Protein AF-A0AA97ENA3-F1 (afdb_monomer_lite)

Radius of gyration: 27.81 Å; chains: 1; bounding box: 65×68×89 Å

Organism: NCBI:txid3075823

Secondary structure (DSSP, 8-state):
------------------------------------------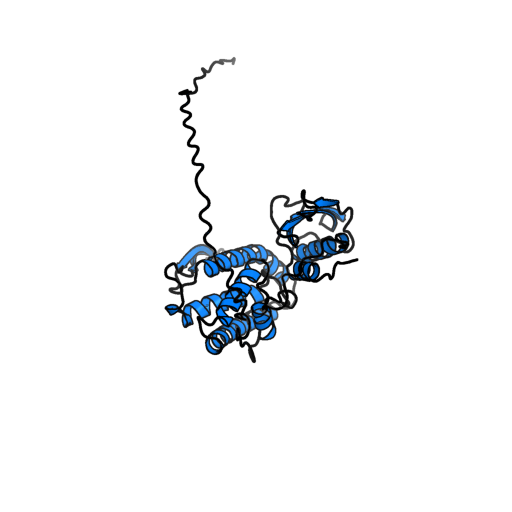---TTS------TT-TTHHHHHHHHHT-GGG-SS-TTSHHHHHHHHHHHHHHHHH-GGGS-TT-EEEEEEEEEEEEEEE-TTS-EEEEEEEEEEEEEEEEEE-HHHHHHHHHHHHHHHHHHHHHHHHHHT-S-HHHHHHHHHHHHHHHHHHHHHHHHHH-TT-HHHHHHHHHHHHHHHTPPP---TTS-------TTB-HHHHHHHHHHHHHTT-SS-EE-TT--EEEEEEE-TTS-EEEEEEEEEEEETTEEEEEEEEEEEETTEEEEEEETTEEEEEEEPPHHHHHHHHTTTTB-

Foldseek 3Di:
DDDDDDDDDDDDDDDDDDDDDDDDDDDDDDDDDPPCPPPPPPPDDPLPDLDFDLPPAPCRVQLVCLLQLVPLPNPDALLDLLLLLLLVLLQQLCQVPVVVVEDPPWDFDWDKDQPDWDFDADPVRHTPDIDRPDIDTDGPNTTGHPLSRVLNVVNVVSNVLCVVVVVVVCVVDPDNPVVVVVSVVSSVSSNVSSNVRCVVQPSPRPSVVLSVQSSSCSSVLHRHDHRPPPDQLLLPPPQFQVQVLVQVQCQVVLVRDDFKAWDHPFWDDWDFDADPVRATFKIKTKGWIQGPVGIDIKIWIWGDDSNFTAFIAIPVRNPDGDGGGNSSRVCSSVCVRHD

Sequence (339 aa):
MTMKTNPHPSKVPFIFKLTLLFIVSFLLTSASSKSDYQSDSSSKNDSENITFNAKGLHFETVLTNIFKGNFIDIPFDRDETTFVLLFNAYVTTYAKHCTSSLPVDKIELTRPECVKERVTTDGYGWEISRVCVEWIDVGIGLYAAPEMFNTKVILDNLQAGDAFRNMYKMMKQDNPIGIASSVLNNSQAADADMKALLKMNGCKSAGLMRFQDNLRLFALGKQPIPISGKAKAVVSYKNQNLTKLAEDLVFEHSKTWAMNRYQRGSITSVAEIKDSQGKLIEIRSKYVYQGFSGRSNGSVRITFTDGLPECLYFFDFPNACRTANRKIVAQYAGGNYQK

pLDDT: mean 78.33, std 21.72, range [26.5, 97.81]

Structure (mmCIF, N/CA/C/O backbone):
data_AF-A0AA97ENA3-F1
#
_entry.id   AF-A0AA97ENA3-F1
#
loop_
_atom_site.group_PDB
_atom_site.id
_atom_site.type_symbol
_atom_site.label_atom_id
_atom_site.label_alt_id
_atom_site.label_comp_id
_atom_site.label_asym_id
_atom_site.label_entity_id
_atom_site.label_seq_id
_atom_site.pdbx_PDB_ins_code
_atom_site.Cartn_x
_atom_site.Cartn_y
_atom_site.Cartn_z
_atom_site.occupancy
_atom_site.B_iso_or_equiv
_atom_site.auth_seq_id
_atom_site.auth_comp_id
_atom_site.auth_asym_id
_atom_site.auth_atom_id
_atom_site.pdbx_PDB_model_num
ATOM 1 N N . MET A 1 1 ? -29.680 12.038 -63.705 1.00 40.94 1 MET A N 1
ATOM 2 C CA . MET A 1 1 ? -29.428 10.589 -63.553 1.00 40.94 1 MET A CA 1
ATOM 3 C C . MET A 1 1 ? -29.842 10.185 -62.139 1.00 40.94 1 MET A C 1
ATOM 5 O O . MET A 1 1 ? -29.045 10.312 -61.228 1.00 40.94 1 MET A O 1
ATOM 9 N N . THR A 1 2 ? -31.135 10.115 -61.811 1.00 30.25 2 THR A N 1
ATOM 10 C CA . THR A 1 2 ? -32.046 8.948 -61.921 1.00 30.25 2 THR A CA 1
ATOM 11 C C . THR A 1 2 ? -31.513 7.633 -61.339 1.00 30.25 2 THR A C 1
ATOM 13 O O . THR A 1 2 ? -30.756 6.916 -61.979 1.00 30.25 2 THR A O 1
ATOM 16 N N . MET A 1 3 ? -31.989 7.377 -60.112 1.00 28.88 3 MET A N 1
ATOM 17 C CA . MET A 1 3 ? -32.330 6.118 -59.434 1.00 28.88 3 MET A CA 1
ATOM 18 C C . MET A 1 3 ? -32.046 4.779 -60.136 1.00 28.88 3 MET A C 1
ATOM 20 O O . MET A 1 3 ? -32.532 4.533 -61.238 1.00 28.88 3 MET A O 1
ATOM 24 N N . LYS A 1 4 ? -31.541 3.822 -59.344 1.00 31.03 4 LYS A N 1
ATOM 25 C CA . LYS A 1 4 ? -32.281 2.572 -59.093 1.00 31.03 4 LYS A CA 1
ATOM 26 C C . LYS A 1 4 ? -31.958 1.984 -57.716 1.00 31.03 4 LYS A C 1
ATOM 28 O O . LYS A 1 4 ? -30.807 1.765 -57.358 1.00 31.03 4 LYS A O 1
ATOM 33 N N . THR A 1 5 ? -33.028 1.793 -56.960 1.00 37.03 5 THR A N 1
ATOM 34 C CA . THR A 1 5 ? -33.158 1.145 -55.658 1.00 37.03 5 THR A CA 1
ATOM 35 C C . THR A 1 5 ? -33.449 -0.354 -55.809 1.00 37.03 5 THR A C 1
ATOM 37 O O . THR A 1 5 ? -33.846 -0.799 -56.887 1.00 37.03 5 THR A O 1
ATOM 40 N N . ASN A 1 6 ? -33.377 -1.049 -54.661 1.00 33.16 6 ASN A N 1
ATOM 41 C CA . ASN A 1 6 ? -34.034 -2.316 -54.274 1.00 33.16 6 ASN A CA 1
ATOM 42 C C . ASN A 1 6 ? -33.176 -3.601 -54.338 1.00 33.16 6 ASN A C 1
ATOM 44 O O . ASN A 1 6 ? -32.277 -3.699 -55.165 1.00 33.16 6 ASN A O 1
ATOM 48 N N . PRO A 1 7 ? -33.546 -4.660 -53.586 1.00 41.38 7 PRO A N 1
ATOM 49 C CA . PRO A 1 7 ? -33.823 -4.686 -52.143 1.00 41.38 7 PRO A CA 1
ATOM 50 C C . PRO A 1 7 ? -33.264 -5.961 -51.450 1.00 41.38 7 PRO A C 1
ATOM 52 O O . PRO A 1 7 ? -32.812 -6.910 -52.083 1.00 41.38 7 PRO A O 1
ATOM 55 N N . HIS A 1 8 ? -33.370 -5.989 -50.119 1.00 34.16 8 HIS A N 1
ATOM 56 C CA . HIS A 1 8 ? -33.250 -7.172 -49.251 1.00 34.16 8 HIS A CA 1
ATOM 57 C C . HIS A 1 8 ? -34.199 -8.332 -49.636 1.00 34.16 8 HIS A C 1
ATOM 59 O O . HIS A 1 8 ? -35.279 -8.090 -50.174 1.00 34.16 8 HIS A O 1
ATOM 65 N N . PRO A 1 9 ? -33.860 -9.575 -49.237 1.00 33.81 9 PRO A N 1
ATOM 66 C CA . PRO A 1 9 ? -34.594 -10.246 -48.142 1.00 33.81 9 PRO A CA 1
ATOM 67 C C . PRO A 1 9 ? -33.599 -10.895 -47.148 1.00 33.81 9 PRO A C 1
ATOM 69 O O . PRO A 1 9 ? -32.543 -11.362 -47.548 1.00 33.81 9 PRO A O 1
ATOM 72 N N . SER A 1 10 ? -33.690 -10.792 -45.820 1.00 31.39 10 SER A N 1
ATOM 73 C CA . SER A 1 10 ? -34.728 -11.092 -44.819 1.00 31.39 10 SER A CA 1
ATOM 74 C C . SER A 1 10 ? -34.850 -12.576 -44.414 1.00 31.39 10 SER A C 1
ATOM 76 O O . SER A 1 10 ? -35.434 -13.362 -45.149 1.00 31.39 10 SER A O 1
ATOM 78 N N . LYS A 1 11 ? -34.450 -12.830 -43.151 1.00 30.34 11 LYS A N 1
ATOM 79 C CA . LYS A 1 11 ? -35.003 -13.776 -42.149 1.00 30.34 11 LYS A CA 1
ATOM 80 C C . LYS A 1 11 ? -34.757 -15.280 -42.359 1.00 30.34 11 LYS A C 1
ATOM 82 O O . LYS A 1 11 ? -35.184 -15.823 -43.358 1.00 30.34 11 LYS A O 1
ATOM 87 N N . VAL A 1 12 ? -34.195 -15.958 -41.346 1.00 36.31 12 VAL A N 1
ATOM 88 C CA . VAL A 1 12 ? -34.918 -16.779 -40.336 1.00 36.31 12 VAL A CA 1
ATOM 89 C C . VAL A 1 12 ? -33.957 -17.117 -39.168 1.00 36.31 12 VAL A C 1
ATOM 91 O O . VAL A 1 12 ? -32.806 -17.466 -39.421 1.00 36.31 12 VAL A O 1
ATOM 94 N N . PRO A 1 13 ? -34.397 -17.024 -37.895 1.00 35.72 13 PRO A N 1
ATOM 95 C CA . PRO A 1 13 ? -33.657 -17.498 -36.725 1.00 35.72 13 PRO A CA 1
ATOM 96 C C . PRO A 1 13 ? -33.915 -18.993 -36.472 1.00 35.72 13 PRO A C 1
ATOM 98 O O . PRO A 1 13 ? -35.059 -19.447 -36.509 1.00 35.72 13 PRO A O 1
ATOM 101 N N . PHE A 1 14 ? -32.867 -19.763 -36.176 1.00 31.92 14 PHE A N 1
ATOM 102 C CA . PHE A 1 14 ? -33.002 -21.180 -35.835 1.00 31.92 14 PHE A CA 1
ATOM 103 C C . PHE A 1 14 ? -33.388 -21.324 -34.355 1.00 31.92 14 PHE A C 1
ATOM 105 O O . PHE A 1 14 ? -32.554 -21.283 -33.454 1.00 31.92 14 PHE A O 1
ATOM 112 N N . ILE A 1 15 ? -34.693 -21.437 -34.120 1.00 33.50 15 ILE A N 1
ATOM 113 C CA . ILE A 1 15 ? -35.297 -21.885 -32.866 1.00 33.50 15 ILE A CA 1
ATOM 114 C C . ILE A 1 15 ? -35.363 -23.413 -32.928 1.00 33.50 15 ILE A C 1
ATOM 116 O O . ILE A 1 15 ? -36.088 -23.950 -33.760 1.00 33.50 15 ILE A O 1
ATOM 120 N N . PHE A 1 16 ? -34.690 -24.109 -32.011 1.00 35.84 16 PHE A N 1
ATOM 121 C CA . PHE A 1 16 ? -35.106 -25.454 -31.614 1.00 35.84 16 PHE A CA 1
ATOM 122 C C . PHE A 1 16 ? -35.703 -25.387 -30.211 1.00 35.84 16 PHE A C 1
ATOM 124 O O . PHE A 1 16 ? -35.014 -25.187 -29.214 1.00 35.84 16 PHE A O 1
ATOM 131 N N . LYS A 1 17 ? -37.029 -25.527 -30.167 1.00 29.48 17 LYS A N 1
ATOM 132 C CA . LYS A 1 17 ? -37.774 -25.946 -28.984 1.00 29.48 17 LYS A CA 1
ATOM 133 C C . LYS A 1 17 ? -37.573 -27.453 -28.818 1.00 29.48 17 LYS A C 1
ATOM 135 O O . LYS A 1 17 ? -37.864 -28.197 -29.749 1.00 29.48 17 LYS A O 1
ATOM 140 N N . LEU A 1 18 ? -37.206 -27.893 -27.619 1.00 31.75 18 LEU A N 1
ATOM 141 C CA . LEU A 1 18 ? -37.664 -29.176 -27.091 1.00 31.75 18 LEU A CA 1
ATOM 142 C C . LEU A 1 18 ? -38.056 -28.992 -25.613 1.00 31.75 18 LEU A C 1
ATOM 144 O O . LEU A 1 18 ? -37.231 -28.899 -24.713 1.00 31.75 18 LEU A O 1
ATOM 148 N N . THR A 1 19 ? -39.363 -28.837 -25.429 1.00 33.66 19 THR A N 1
ATOM 149 C CA . THR A 1 19 ? -40.218 -29.313 -24.324 1.00 33.66 19 THR A CA 1
ATOM 150 C C . THR A 1 19 ? -39.809 -30.717 -23.833 1.00 33.66 19 THR A C 1
ATOM 152 O O . THR A 1 19 ? -39.329 -31.492 -24.641 1.00 33.66 19 THR A O 1
ATOM 155 N N . LEU A 1 20 ? -40.011 -31.222 -22.614 1.00 29.98 20 LEU A N 1
ATOM 156 C CA . LEU A 1 20 ? -40.749 -30.864 -21.403 1.00 29.98 20 LEU A CA 1
ATOM 157 C C . LEU A 1 20 ? -40.325 -31.901 -20.323 1.00 29.98 20 LEU A C 1
ATOM 159 O O . LEU A 1 20 ? -40.041 -33.041 -20.673 1.00 29.98 20 LEU A O 1
ATOM 163 N N . LEU A 1 21 ? -40.359 -31.502 -19.046 1.00 30.20 21 LEU A N 1
ATOM 164 C CA . LEU A 1 21 ? -40.679 -32.280 -17.831 1.00 30.20 21 LEU A CA 1
ATOM 165 C C . LEU A 1 21 ? -40.203 -33.749 -17.679 1.00 30.20 21 LEU A C 1
ATOM 167 O O . LEU A 1 21 ? -40.762 -34.657 -18.281 1.00 30.20 21 LEU A O 1
ATOM 171 N N . PHE A 1 22 ? -39.392 -33.997 -16.641 1.00 30.77 22 PHE A N 1
ATOM 172 C CA . PHE A 1 22 ? -39.705 -35.048 -15.663 1.00 30.77 22 PHE A CA 1
ATOM 173 C C . PHE A 1 22 ? -39.431 -34.553 -14.238 1.00 30.77 22 PHE A C 1
ATOM 175 O O . PHE A 1 22 ? -38.308 -34.231 -13.858 1.00 30.77 22 PHE A O 1
ATOM 182 N N . ILE A 1 23 ? -40.518 -34.476 -13.473 1.00 36.66 23 ILE A N 1
ATOM 183 C CA . ILE A 1 23 ? -40.552 -34.367 -12.020 1.00 36.66 23 ILE A CA 1
ATOM 184 C C . ILE A 1 23 ? -40.198 -35.750 -11.474 1.00 36.66 23 ILE A C 1
ATOM 186 O O . ILE A 1 23 ? -40.910 -36.709 -11.764 1.00 36.66 23 ILE A O 1
ATOM 190 N N . VAL A 1 24 ? -39.159 -35.846 -10.647 1.00 34.00 24 VAL A N 1
ATOM 191 C CA . VAL A 1 24 ? -39.087 -36.871 -9.601 1.00 34.00 24 VAL A CA 1
ATOM 192 C C . VAL A 1 24 ? -38.630 -36.187 -8.325 1.00 34.00 24 VAL A C 1
ATOM 194 O O . VAL A 1 24 ? -37.466 -35.845 -8.135 1.00 34.00 24 VAL A O 1
ATOM 197 N N . SER A 1 25 ? -39.612 -35.966 -7.463 1.00 35.62 25 SER A N 1
ATOM 198 C CA . SER A 1 25 ? -39.452 -35.668 -6.053 1.00 35.62 25 SER A CA 1
ATOM 199 C C . SER A 1 25 ? -38.696 -36.817 -5.388 1.00 35.62 25 SER A C 1
ATOM 201 O O . SER A 1 25 ? -39.202 -37.936 -5.348 1.00 35.62 25 SER A O 1
ATOM 203 N N . PHE A 1 26 ? -37.518 -36.545 -4.829 1.00 36.47 26 PHE A N 1
ATOM 204 C CA . PHE A 1 26 ? -36.925 -37.414 -3.817 1.00 36.47 26 PHE A CA 1
ATOM 205 C C . PHE A 1 26 ? -36.998 -36.692 -2.472 1.00 36.47 26 PHE A C 1
ATOM 207 O O . PHE A 1 26 ? -36.138 -35.900 -2.095 1.00 36.47 26 PHE A O 1
ATOM 214 N N . LEU A 1 27 ? -38.108 -36.947 -1.780 1.00 30.22 27 LEU A N 1
ATOM 215 C CA . LEU A 1 27 ? -38.206 -36.821 -0.336 1.00 30.22 27 LEU A CA 1
ATOM 216 C C . LEU A 1 27 ? -37.269 -37.871 0.269 1.00 30.22 27 LEU A C 1
ATOM 218 O O . LEU A 1 27 ? -37.552 -39.063 0.202 1.00 30.22 27 LEU A O 1
ATOM 222 N N . LEU A 1 28 ? -36.172 -37.424 0.873 1.00 33.97 28 LEU A N 1
ATOM 223 C CA . LEU A 1 28 ? -35.466 -38.186 1.899 1.00 33.97 28 LEU A CA 1
ATOM 224 C C . LEU A 1 28 ? -35.619 -37.441 3.222 1.00 33.97 28 LEU A C 1
ATOM 226 O O . LEU A 1 28 ? -34.802 -36.612 3.611 1.00 33.97 28 LEU A O 1
ATOM 230 N N . THR A 1 29 ? -36.721 -37.740 3.900 1.00 34.66 29 THR A N 1
ATOM 231 C CA . THR A 1 29 ? -36.849 -37.626 5.350 1.00 34.66 29 THR A CA 1
ATOM 232 C C . THR A 1 29 ? -36.355 -38.922 5.980 1.00 34.66 29 THR A C 1
ATOM 234 O O . THR A 1 29 ? -37.031 -39.936 5.846 1.00 34.66 29 THR A O 1
ATOM 237 N N . SER A 1 30 ? -35.210 -38.866 6.662 1.00 31.56 30 SER A N 1
ATOM 238 C CA . SER A 1 30 ? -34.754 -39.758 7.750 1.00 31.56 30 SER A CA 1
ATOM 239 C C . SER A 1 30 ? -33.233 -39.594 7.861 1.00 31.56 30 SER A C 1
ATOM 241 O O . SER A 1 30 ? -32.555 -39.665 6.848 1.00 31.56 30 SER A O 1
ATOM 243 N N . ALA A 1 31 ? -32.589 -39.390 8.999 1.00 31.11 31 ALA A N 1
ATOM 244 C CA . ALA A 1 31 ? -33.013 -39.371 10.382 1.00 31.11 31 ALA A CA 1
ATOM 245 C C . ALA A 1 31 ? -31.987 -38.529 11.158 1.00 31.11 31 ALA A C 1
ATOM 247 O O . ALA A 1 31 ? -30.810 -38.487 10.799 1.00 31.11 31 ALA A O 1
ATOM 248 N N . SER A 1 32 ? -32.430 -37.883 12.236 1.00 34.22 32 SER A N 1
ATOM 249 C CA . SER A 1 32 ? -31.544 -37.346 13.265 1.00 34.22 32 SER A CA 1
ATOM 250 C C . SER A 1 32 ? -30.638 -38.450 13.809 1.00 34.22 32 SER A C 1
ATOM 252 O O . SER A 1 32 ? -31.064 -39.251 14.637 1.00 34.22 32 SER A O 1
ATOM 254 N N . SER A 1 33 ? -29.369 -38.448 13.420 1.00 27.64 33 SER A N 1
ATOM 255 C CA . SER A 1 33 ? -28.309 -38.968 14.271 1.00 27.64 33 SER A CA 1
ATOM 256 C C . SER A 1 33 ? -27.870 -37.828 15.186 1.00 27.64 33 SER A C 1
ATOM 258 O O . SER A 1 33 ? -27.157 -36.919 14.762 1.00 27.64 33 SER A O 1
ATOM 260 N N . LYS A 1 34 ? -28.321 -37.862 16.446 1.00 31.97 34 LYS A N 1
ATOM 261 C CA . LYS A 1 34 ? -27.608 -37.203 17.543 1.00 31.97 34 LYS A CA 1
ATOM 262 C C . LYS A 1 34 ? -26.203 -37.806 17.579 1.00 31.97 34 LYS A C 1
ATOM 264 O O . LYS A 1 34 ? -26.010 -38.867 18.161 1.00 31.97 34 LYS A O 1
ATOM 269 N N . SER A 1 35 ? -25.236 -37.170 16.928 1.00 30.27 35 SER A N 1
ATOM 270 C CA . SER A 1 35 ? -23.871 -37.243 17.425 1.00 30.27 35 SER A CA 1
ATOM 271 C C . SER A 1 35 ? -23.779 -36.155 18.480 1.00 30.27 35 SER A C 1
ATOM 273 O O . SER A 1 35 ? -23.808 -34.970 18.140 1.00 30.27 35 SER A O 1
ATOM 275 N N . ASP A 1 36 ? -23.719 -36.558 19.746 1.00 27.28 36 ASP A N 1
ATOM 276 C CA . ASP A 1 36 ? -23.170 -35.723 20.805 1.00 27.28 36 ASP A CA 1
ATOM 277 C C . ASP A 1 36 ? -21.720 -35.407 20.416 1.00 27.28 36 ASP A C 1
ATOM 279 O O . ASP A 1 36 ? -20.775 -36.088 20.805 1.00 27.28 36 ASP A O 1
ATOM 283 N N . TYR A 1 37 ? -21.544 -34.389 19.573 1.00 27.17 37 TYR A N 1
ATOM 284 C CA . TYR A 1 37 ? -20.271 -33.709 19.443 1.00 27.17 37 TYR A CA 1
ATOM 285 C C . TYR A 1 37 ? -20.200 -32.800 20.654 1.00 27.17 37 TYR A C 1
ATOM 287 O O . TYR A 1 37 ? -20.667 -31.660 20.662 1.00 27.17 37 TYR A O 1
ATOM 295 N N . GLN A 1 38 ? -19.704 -33.407 21.725 1.00 27.17 38 GLN A N 1
ATOM 296 C CA . GLN A 1 38 ? -19.295 -32.743 22.935 1.00 27.17 38 GLN A CA 1
ATOM 297 C C . GLN A 1 38 ? -18.426 -31.561 22.510 1.00 27.17 38 GLN A C 1
ATOM 299 O O . GLN A 1 38 ? -17.352 -31.722 21.932 1.00 27.17 38 GLN A O 1
ATOM 304 N N . SER A 1 39 ? -18.987 -30.369 22.712 1.00 29.69 39 SER A N 1
ATOM 305 C CA . SER A 1 39 ? -18.298 -29.093 22.657 1.00 29.69 39 SER A CA 1
ATOM 306 C C . SER A 1 39 ? -17.138 -29.176 23.638 1.00 29.69 39 SER A C 1
ATOM 308 O O . SER A 1 39 ? -17.285 -28.826 24.811 1.00 29.69 39 SER A O 1
ATOM 310 N N . ASP A 1 40 ? -15.992 -29.653 23.163 1.00 26.50 40 ASP A N 1
ATOM 311 C CA . ASP A 1 40 ? -14.753 -29.498 23.890 1.00 26.50 40 ASP A CA 1
ATOM 312 C C . ASP A 1 40 ? -14.331 -28.042 23.715 1.00 26.50 40 ASP A C 1
ATOM 314 O O . ASP A 1 40 ? -13.676 -27.620 22.759 1.00 26.50 40 ASP A O 1
ATOM 318 N N . SER A 1 41 ? -14.849 -27.249 24.645 1.00 35.31 41 SER A N 1
ATOM 319 C CA . SER A 1 41 ? -14.374 -25.933 25.014 1.00 35.31 41 SER A CA 1
ATOM 320 C C . SER A 1 41 ? -12.912 -26.058 25.452 1.00 35.31 41 SER A C 1
ATOM 322 O O . SER A 1 41 ? -12.587 -26.008 26.636 1.00 35.31 41 SER A O 1
ATOM 324 N N . SER A 1 42 ? -12.014 -26.173 24.479 1.00 29.91 42 SER A N 1
ATOM 325 C CA . SER A 1 42 ? -10.606 -25.826 24.627 1.00 29.91 42 SER A CA 1
ATOM 326 C C . SER A 1 42 ? -10.341 -24.541 23.850 1.00 29.91 42 SER A C 1
ATOM 328 O O . SER A 1 42 ? -9.545 -24.481 22.916 1.00 29.91 42 SER A O 1
ATOM 330 N N . SER A 1 43 ? -11.014 -23.468 24.268 1.00 39.75 43 SER A N 1
ATOM 331 C CA . SER A 1 43 ? -10.448 -22.129 24.171 1.00 39.75 43 SER A CA 1
ATOM 332 C C . SER A 1 43 ? -9.246 -22.067 25.120 1.00 39.75 43 SER A C 1
ATOM 334 O O . SER A 1 43 ? -9.366 -21.658 26.276 1.00 39.75 43 SER A O 1
ATOM 336 N N . LYS A 1 44 ? -8.089 -22.535 24.654 1.00 30.52 44 LYS A N 1
ATOM 337 C CA . LYS A 1 44 ? -6.799 -22.344 25.320 1.00 30.52 44 LYS A CA 1
ATOM 338 C C . LYS A 1 44 ? -5.843 -21.657 24.348 1.00 30.52 44 LYS A C 1
ATOM 340 O O . LYS A 1 44 ? -5.269 -22.295 23.484 1.00 30.52 44 LYS A O 1
ATOM 345 N N . ASN A 1 45 ? -5.746 -20.336 24.494 1.00 38.47 45 ASN A N 1
ATOM 346 C CA . ASN A 1 45 ? -4.548 -19.505 24.323 1.00 38.47 45 ASN A CA 1
ATOM 347 C C . ASN A 1 45 ? -3.519 -19.860 23.223 1.00 38.47 45 ASN A C 1
ATOM 349 O O . ASN A 1 45 ? -2.327 -19.852 23.496 1.00 38.47 45 ASN A O 1
ATOM 353 N N . ASP A 1 46 ? -3.919 -20.011 21.959 1.00 40.81 46 ASP A N 1
ATOM 354 C CA . ASP A 1 46 ? -2.953 -20.004 20.833 1.00 40.81 46 ASP A CA 1
ATOM 355 C C . ASP A 1 46 ? -2.542 -18.585 20.386 1.00 40.81 46 ASP A C 1
ATOM 357 O O . ASP A 1 46 ? -1.820 -18.392 19.407 1.00 40.81 46 ASP A O 1
ATOM 361 N N . SER A 1 47 ? -3.000 -17.551 21.099 1.00 48.66 47 SER A N 1
ATOM 362 C CA . SER A 1 47 ? -2.635 -16.162 20.815 1.00 48.66 47 SER A CA 1
ATOM 363 C C . SER A 1 47 ? -1.578 -15.567 21.740 1.00 48.66 47 SER A C 1
ATOM 365 O O . SER A 1 47 ? -1.256 -14.385 21.607 1.00 48.66 47 SER A O 1
ATOM 367 N N . GLU A 1 48 ? -1.052 -16.347 22.678 1.00 49.75 48 GLU A N 1
ATOM 368 C CA . GLU A 1 48 ? 0.060 -15.943 23.532 1.00 49.75 48 GLU A CA 1
ATOM 369 C C . GLU A 1 48 ? 1.369 -16.461 22.914 1.00 49.75 48 GLU A C 1
ATOM 371 O O . GLU A 1 48 ? 1.571 -17.661 22.779 1.00 49.75 48 GLU A O 1
ATOM 376 N N . ASN A 1 49 ? 2.253 -15.526 22.537 1.00 63.19 49 ASN A N 1
ATOM 377 C CA . ASN A 1 49 ? 3.611 -15.710 21.989 1.00 63.19 49 ASN A CA 1
ATOM 378 C C . ASN A 1 49 ? 3.799 -15.886 20.468 1.00 63.19 49 ASN A C 1
ATOM 380 O O . ASN A 1 49 ? 4.725 -16.571 20.034 1.00 63.19 49 ASN A O 1
ATOM 384 N N . ILE A 1 50 ? 3.056 -15.153 19.629 1.00 84.62 50 ILE A N 1
ATOM 385 C CA . ILE A 1 50 ? 3.583 -14.843 18.285 1.00 84.62 50 ILE A CA 1
ATOM 386 C C . ILE A 1 50 ? 4.709 -13.808 18.442 1.00 84.62 50 ILE A C 1
ATOM 388 O O . ILE A 1 50 ? 4.449 -12.629 18.684 1.00 84.62 50 ILE A O 1
ATOM 392 N N . THR A 1 51 ? 5.963 -14.248 18.323 1.00 89.25 51 THR A N 1
ATOM 393 C CA . THR A 1 51 ? 7.149 -13.389 18.436 1.00 89.25 51 THR A CA 1
ATOM 394 C C . THR A 1 51 ? 7.513 -12.763 17.093 1.00 89.25 51 THR A C 1
ATOM 396 O O . THR A 1 51 ? 7.537 -13.431 16.063 1.00 89.25 51 THR A O 1
ATOM 399 N N . PHE A 1 52 ? 7.805 -11.463 17.104 1.00 94.69 52 PHE A N 1
ATOM 400 C CA . PHE A 1 52 ? 8.317 -10.725 15.953 1.00 94.69 52 PHE A CA 1
ATOM 401 C C . PHE A 1 52 ? 9.301 -9.665 16.435 1.00 94.69 52 PHE A C 1
ATOM 403 O O . PHE A 1 52 ? 9.036 -8.973 17.420 1.00 94.69 52 PHE A O 1
ATOM 410 N N . ASN A 1 53 ? 10.427 -9.534 15.744 1.00 95.94 53 ASN A N 1
ATOM 411 C CA . ASN A 1 53 ? 11.474 -8.585 16.078 1.00 95.94 53 ASN A CA 1
ATOM 412 C C . ASN A 1 53 ? 11.863 -7.754 14.853 1.00 95.94 53 ASN A C 1
ATOM 414 O O . ASN A 1 53 ? 12.271 -8.302 13.831 1.00 95.94 53 ASN A O 1
ATOM 418 N N . ALA A 1 54 ? 11.761 -6.436 14.991 1.00 96.62 54 ALA A N 1
ATOM 419 C CA . ALA A 1 54 ? 12.257 -5.447 14.036 1.00 96.62 54 ALA A CA 1
ATOM 420 C C . ALA A 1 54 ? 13.181 -4.418 14.715 1.00 96.62 54 ALA A C 1
ATOM 422 O O . ALA A 1 54 ? 13.426 -3.349 14.164 1.00 96.62 54 ALA A O 1
ATOM 423 N N . LYS A 1 55 ? 13.661 -4.715 15.930 1.00 97.00 55 LYS A N 1
ATOM 424 C CA . LYS A 1 55 ? 14.442 -3.786 16.744 1.00 97.00 55 LYS A CA 1
ATOM 425 C C . LYS A 1 55 ? 15.782 -3.464 16.086 1.00 97.00 55 LYS A C 1
ATOM 427 O O . LYS A 1 55 ? 16.523 -4.373 15.713 1.00 97.00 55 LYS A O 1
ATOM 432 N N . GLY A 1 56 ? 16.115 -2.178 16.021 1.00 93.88 56 GLY A N 1
ATOM 433 C CA . GLY A 1 56 ? 17.354 -1.672 15.431 1.00 93.88 56 GLY A CA 1
ATOM 434 C C . GLY A 1 56 ? 17.335 -1.583 13.904 1.00 93.88 56 GLY A C 1
ATOM 435 O O . GLY A 1 56 ? 18.379 -1.315 13.314 1.00 93.88 56 GLY A O 1
ATOM 436 N N . LEU A 1 57 ? 16.181 -1.813 13.271 1.00 96.62 57 LEU A N 1
ATOM 437 C CA . LEU A 1 57 ? 15.987 -1.618 11.835 1.00 96.62 57 LEU A CA 1
ATOM 438 C C . LEU A 1 57 ? 15.643 -0.155 11.532 1.00 96.62 57 LEU A C 1
ATOM 440 O O . LEU A 1 57 ? 15.008 0.520 12.345 1.00 96.62 57 LEU A O 1
ATOM 444 N N . HIS A 1 58 ? 16.012 0.334 10.350 1.00 95.31 58 HIS A N 1
ATOM 445 C CA . HIS A 1 58 ? 15.698 1.701 9.923 1.00 95.31 58 HIS A CA 1
ATOM 446 C C . HIS A 1 58 ? 14.183 1.971 9.935 1.00 95.31 58 HIS A C 1
ATOM 448 O O . HIS A 1 58 ? 13.723 3.012 10.405 1.00 95.31 58 HIS A O 1
ATOM 454 N N . PHE A 1 59 ? 13.394 1.001 9.480 1.00 94.94 59 PHE A N 1
ATOM 455 C CA . PHE A 1 59 ? 11.937 1.045 9.432 1.00 94.94 59 PHE A CA 1
ATOM 456 C C . PHE A 1 59 ? 11.272 0.341 10.626 1.00 94.94 59 PHE A C 1
ATOM 458 O O . PHE A 1 59 ? 10.107 -0.046 10.523 1.00 94.94 59 PHE A O 1
ATOM 465 N N . GLU A 1 60 ? 11.963 0.184 11.764 1.00 95.75 60 GLU A N 1
ATOM 466 C CA . GLU A 1 60 ? 11.487 -0.552 12.953 1.00 95.75 60 GLU A CA 1
ATOM 467 C C . GLU A 1 60 ? 10.015 -0.268 13.292 1.00 95.75 60 GLU A C 1
ATOM 469 O O . GLU A 1 60 ? 9.205 -1.196 13.393 1.00 95.75 60 GLU A O 1
ATOM 474 N N . THR A 1 61 ? 9.649 1.011 13.429 1.00 93.06 61 THR A N 1
ATOM 475 C CA . THR A 1 61 ? 8.285 1.428 13.789 1.00 93.06 61 THR A CA 1
ATOM 476 C C . THR A 1 61 ? 7.264 0.988 12.744 1.00 93.06 61 THR A C 1
ATOM 478 O O . THR A 1 61 ? 6.222 0.433 13.092 1.00 93.06 61 THR A O 1
ATOM 481 N N . VAL A 1 62 ? 7.571 1.186 11.459 1.00 93.81 62 VAL A N 1
ATOM 482 C CA . VAL A 1 62 ? 6.690 0.804 10.347 1.00 93.81 62 VAL A CA 1
ATOM 483 C C . VAL A 1 62 ? 6.512 -0.711 10.313 1.00 93.81 62 VAL A C 1
ATOM 485 O O . VAL A 1 62 ? 5.382 -1.194 10.293 1.00 93.81 62 VAL A O 1
ATOM 488 N N . LEU A 1 63 ? 7.608 -1.468 10.361 1.00 96.81 63 LEU A N 1
ATOM 489 C CA . LEU A 1 63 ? 7.584 -2.931 10.305 1.00 96.81 63 LEU A CA 1
ATOM 490 C C . LEU A 1 63 ? 6.818 -3.520 11.494 1.00 96.81 63 LEU A C 1
ATOM 492 O O . LEU A 1 63 ? 5.997 -4.424 11.330 1.00 96.81 63 LEU A O 1
ATOM 496 N N . THR A 1 64 ? 7.019 -2.949 12.682 1.00 95.12 64 THR A N 1
ATOM 497 C CA . THR A 1 64 ? 6.296 -3.324 13.902 1.00 95.12 64 THR A CA 1
ATOM 498 C C . THR A 1 64 ? 4.805 -3.015 13.791 1.00 95.12 64 THR A C 1
ATOM 500 O O . THR A 1 64 ? 3.980 -3.839 14.188 1.00 95.12 64 THR A O 1
ATOM 503 N N . ASN A 1 65 ? 4.432 -1.859 13.241 1.00 91.56 65 ASN A N 1
ATOM 504 C CA . ASN A 1 65 ? 3.031 -1.488 13.044 1.00 91.56 65 ASN A CA 1
ATOM 505 C C . ASN A 1 65 ? 2.343 -2.376 12.003 1.00 91.56 65 ASN A C 1
ATOM 507 O O . ASN A 1 65 ? 1.218 -2.814 12.245 1.00 91.56 65 ASN A O 1
ATOM 511 N N . ILE A 1 66 ? 3.026 -2.729 10.910 1.00 94.38 66 ILE A N 1
ATOM 512 C CA . ILE A 1 66 ? 2.533 -3.713 9.938 1.00 94.38 66 ILE A CA 1
ATOM 513 C C . ILE A 1 66 ? 2.306 -5.058 10.633 1.00 94.38 66 ILE A C 1
ATOM 515 O O . ILE A 1 66 ? 1.194 -5.578 10.599 1.00 94.38 66 ILE A O 1
ATOM 519 N N . PHE A 1 67 ? 3.299 -5.588 11.352 1.00 94.94 67 PHE A N 1
ATOM 520 C CA . PHE A 1 67 ? 3.154 -6.845 12.096 1.00 94.94 67 PHE A CA 1
ATOM 521 C C . PHE A 1 67 ? 1.963 -6.822 13.070 1.00 94.94 67 PHE A C 1
ATOM 523 O O . PHE A 1 67 ? 1.134 -7.737 13.071 1.00 94.94 67 PHE A O 1
ATOM 530 N N . LYS A 1 68 ? 1.832 -5.749 13.860 1.00 90.88 68 LYS A N 1
ATOM 531 C CA . LYS A 1 68 ? 0.743 -5.573 14.835 1.00 90.88 68 LYS A CA 1
ATOM 532 C C . LYS A 1 68 ? -0.633 -5.407 14.188 1.00 90.88 68 LYS A C 1
ATOM 534 O O . LYS A 1 68 ? -1.639 -5.557 14.883 1.00 90.88 68 LYS A O 1
ATOM 539 N N . GLY A 1 69 ? -0.686 -5.090 12.894 1.00 87.31 69 GLY A N 1
ATOM 540 C CA . GLY A 1 69 ? -1.916 -4.708 12.212 1.00 87.31 69 GLY A CA 1
ATOM 541 C C . GLY A 1 69 ? -2.380 -3.294 12.575 1.00 87.31 69 GLY A C 1
ATOM 542 O O . GLY A 1 69 ? -3.566 -2.992 12.510 1.00 87.31 69 GLY A O 1
ATOM 543 N N . ASN A 1 70 ? -1.465 -2.423 12.998 1.00 84.62 70 ASN A N 1
ATOM 544 C CA . ASN A 1 70 ? -1.750 -1.034 13.338 1.00 84.62 70 ASN A CA 1
ATOM 545 C C . ASN A 1 70 ? -1.488 -0.121 12.135 1.00 84.62 70 ASN A C 1
ATOM 547 O O . ASN A 1 70 ? -0.509 0.622 12.092 1.00 84.62 70 ASN A O 1
ATOM 551 N N . PHE A 1 71 ? -2.363 -0.193 11.135 1.00 84.75 71 PHE A N 1
ATOM 552 C CA . PHE A 1 71 ? -2.193 0.575 9.899 1.00 84.75 71 PHE A CA 1
ATOM 553 C C . PHE A 1 71 ? -2.379 2.092 10.079 1.00 84.75 71 PHE A C 1
ATOM 555 O O . PHE A 1 71 ? -1.975 2.848 9.204 1.00 84.75 71 PHE A O 1
ATOM 562 N N . ILE A 1 72 ? -2.951 2.551 11.202 1.00 74.12 72 ILE A N 1
ATOM 563 C CA . ILE A 1 72 ? -3.156 3.984 11.504 1.00 74.12 72 ILE A CA 1
ATOM 564 C C . ILE A 1 72 ? -1.822 4.719 11.653 1.00 74.12 72 ILE A C 1
ATOM 566 O O . ILE A 1 72 ? -1.693 5.865 11.217 1.00 74.12 72 ILE A O 1
ATOM 570 N N . ASP A 1 73 ? -0.849 4.045 12.262 1.00 78.62 73 ASP A N 1
ATOM 571 C CA . ASP A 1 73 ? 0.451 4.613 12.617 1.00 78.62 73 ASP A CA 1
ATOM 572 C C . ASP A 1 73 ? 1.512 4.358 11.532 1.00 78.62 73 ASP A C 1
ATOM 574 O O . ASP A 1 73 ? 2.713 4.498 11.773 1.00 78.62 73 ASP A O 1
ATOM 578 N N . ILE A 1 74 ? 1.080 3.973 10.326 1.00 83.88 74 ILE A N 1
ATOM 579 C CA . ILE A 1 74 ? 1.936 3.940 9.140 1.00 83.88 74 ILE A CA 1
ATOM 580 C C . ILE A 1 74 ? 1.885 5.340 8.503 1.00 83.88 74 ILE A C 1
ATOM 582 O O . ILE A 1 74 ? 0.796 5.847 8.226 1.00 83.88 74 ILE A O 1
ATOM 586 N N . PRO A 1 75 ? 3.035 6.013 8.312 1.00 79.44 75 PRO A N 1
ATOM 587 C CA . PRO A 1 75 ? 3.068 7.437 7.975 1.00 79.44 75 PRO A CA 1
ATOM 588 C C . PRO A 1 75 ? 2.804 7.747 6.494 1.00 79.44 75 PRO A C 1
ATOM 590 O O . PRO A 1 75 ? 2.860 8.914 6.118 1.00 79.44 75 PRO A O 1
ATOM 593 N N . PHE A 1 76 ? 2.531 6.732 5.677 1.00 80.25 76 PHE A N 1
ATOM 594 C CA . PHE A 1 76 ? 2.366 6.829 4.230 1.00 80.25 76 PHE A CA 1
ATOM 595 C C . PHE A 1 76 ? 1.301 5.851 3.728 1.00 80.25 76 PHE A C 1
ATOM 597 O O . PHE A 1 76 ? 0.988 4.872 4.408 1.00 80.25 76 PHE A O 1
ATOM 604 N N . ASP A 1 77 ? 0.771 6.101 2.533 1.00 79.12 77 ASP A N 1
ATOM 605 C CA . ASP A 1 77 ? -0.196 5.221 1.869 1.00 79.12 77 ASP A CA 1
ATOM 606 C C . ASP A 1 77 ? 0.464 4.083 1.064 1.00 79.12 77 ASP A C 1
ATOM 608 O O . ASP A 1 77 ? 1.679 4.023 0.872 1.00 79.12 77 ASP A O 1
ATOM 612 N N . ARG A 1 78 ? -0.359 3.130 0.606 1.00 82.81 78 ARG A N 1
ATOM 613 C CA . ARG A 1 78 ? 0.074 1.927 -0.135 1.00 82.81 78 ARG A CA 1
ATOM 614 C C . ARG A 1 78 ? 0.635 2.206 -1.534 1.00 82.81 78 ARG A C 1
ATOM 616 O O . ARG A 1 78 ? 1.263 1.327 -2.108 1.00 82.81 78 ARG A O 1
ATOM 623 N N . ASP A 1 79 ? 0.366 3.372 -2.101 1.00 76.88 79 ASP A N 1
ATOM 624 C CA . ASP A 1 79 ? 0.865 3.832 -3.402 1.00 76.88 79 ASP A CA 1
ATOM 625 C C . ASP A 1 79 ? 2.089 4.756 -3.271 1.00 76.88 79 ASP A C 1
ATOM 627 O O . ASP A 1 79 ? 2.747 5.063 -4.267 1.00 76.88 79 ASP A O 1
ATOM 631 N N . GLU A 1 80 ? 2.468 5.146 -2.048 1.00 80.06 80 GLU A N 1
ATOM 632 C CA . GLU A 1 80 ? 3.678 5.930 -1.832 1.00 80.06 80 GLU A CA 1
ATOM 633 C C . GLU A 1 80 ? 4.950 5.128 -2.126 1.00 80.06 80 GLU A C 1
ATOM 635 O O . GLU A 1 80 ? 5.092 3.956 -1.765 1.00 80.06 80 GLU A O 1
ATOM 640 N N . THR A 1 81 ? 5.933 5.808 -2.723 1.00 81.56 81 THR A N 1
ATOM 641 C CA . THR A 1 81 ? 7.219 5.226 -3.131 1.00 81.56 81 THR A CA 1
ATOM 642 C C . THR A 1 81 ? 7.892 4.442 -2.010 1.00 81.56 81 THR A C 1
ATOM 644 O O . THR A 1 81 ? 8.364 3.334 -2.246 1.00 81.56 81 THR A O 1
ATOM 647 N N . THR A 1 82 ? 7.900 4.968 -0.784 1.00 85.19 82 THR A N 1
ATOM 648 C CA . THR A 1 82 ? 8.529 4.307 0.369 1.00 85.19 82 THR A CA 1
ATOM 649 C C . THR A 1 82 ? 7.893 2.953 0.679 1.00 85.19 82 THR A C 1
ATOM 651 O O . THR A 1 82 ? 8.613 1.983 0.914 1.00 85.19 82 THR A O 1
ATOM 654 N N . PHE A 1 83 ? 6.559 2.848 0.646 1.00 90.81 83 PHE A N 1
ATOM 655 C CA . PHE A 1 83 ? 5.889 1.571 0.890 1.00 90.81 83 PHE A CA 1
ATOM 656 C C . PHE A 1 83 ? 6.177 0.565 -0.222 1.00 90.81 83 PHE A C 1
ATOM 658 O O . PHE A 1 83 ? 6.466 -0.598 0.056 1.00 90.81 83 PHE A O 1
ATOM 665 N N . VAL A 1 84 ? 6.130 1.006 -1.478 1.00 89.44 84 VAL A N 1
ATOM 666 C CA . VAL A 1 84 ? 6.379 0.120 -2.619 1.00 89.44 84 VAL A CA 1
ATOM 667 C C . VAL A 1 84 ? 7.821 -0.388 -2.618 1.00 89.44 84 VAL A C 1
ATOM 669 O O . VAL A 1 84 ? 8.044 -1.571 -2.873 1.00 89.44 84 VAL A O 1
ATOM 672 N N . LEU A 1 85 ? 8.793 0.455 -2.247 1.00 90.06 85 LEU A N 1
ATOM 673 C CA . LEU A 1 85 ? 10.178 0.030 -2.023 1.00 90.06 85 LEU A CA 1
ATOM 674 C C . LEU A 1 85 ? 10.264 -1.041 -0.931 1.00 90.06 85 LEU A C 1
ATOM 676 O O . LEU A 1 85 ? 10.866 -2.084 -1.164 1.00 90.06 85 LEU A O 1
ATOM 680 N N . LEU A 1 86 ? 9.618 -0.834 0.220 1.00 94.75 86 LEU A N 1
ATOM 681 C CA . LEU A 1 86 ? 9.580 -1.823 1.304 1.00 94.75 86 LEU A CA 1
ATOM 682 C C . LEU A 1 86 ? 8.952 -3.149 0.862 1.00 94.75 86 LEU A C 1
ATOM 684 O O . LEU A 1 86 ? 9.487 -4.218 1.157 1.00 94.75 86 LEU A O 1
ATOM 688 N N . PHE A 1 87 ? 7.836 -3.094 0.137 1.00 96.31 87 PHE A N 1
ATOM 689 C CA . PHE A 1 87 ? 7.153 -4.284 -0.362 1.00 96.31 87 PHE A CA 1
ATOM 690 C C . PHE A 1 87 ? 8.029 -5.058 -1.357 1.00 96.31 87 PHE A C 1
ATOM 692 O O . PHE A 1 87 ? 8.217 -6.268 -1.216 1.00 96.31 87 PHE A O 1
ATOM 699 N N . ASN A 1 88 ? 8.614 -4.358 -2.332 1.00 93.44 88 ASN A N 1
ATOM 700 C CA . ASN A 1 88 ? 9.496 -4.951 -3.337 1.00 93.44 88 ASN A CA 1
ATOM 701 C C . ASN A 1 88 ? 10.779 -5.518 -2.716 1.00 93.44 88 ASN A C 1
ATOM 703 O O . ASN A 1 88 ? 11.191 -6.625 -3.082 1.00 93.44 88 ASN A O 1
ATOM 707 N N . ALA A 1 89 ? 11.365 -4.811 -1.746 1.00 95.38 89 ALA A N 1
ATOM 708 C CA . ALA A 1 89 ? 12.508 -5.284 -0.974 1.00 95.38 89 ALA A CA 1
ATOM 709 C C . ALA A 1 89 ? 12.159 -6.576 -0.224 1.00 95.38 89 ALA A C 1
ATOM 711 O O . ALA A 1 89 ? 12.916 -7.546 -0.292 1.00 95.38 89 ALA A O 1
ATOM 712 N N . TYR A 1 90 ? 10.989 -6.644 0.425 1.00 97.69 90 TYR A N 1
ATOM 713 C CA . TYR A 1 90 ? 10.549 -7.849 1.132 1.00 97.69 90 TYR A CA 1
ATOM 714 C C . TYR A 1 90 ? 10.408 -9.043 0.186 1.00 97.69 90 TYR A C 1
ATOM 716 O O . TYR A 1 90 ? 11.026 -10.081 0.419 1.00 97.69 90 TYR A O 1
ATOM 724 N N . VAL A 1 91 ? 9.644 -8.891 -0.903 1.00 96.88 91 VAL A N 1
ATOM 725 C CA . VAL A 1 91 ? 9.394 -9.967 -1.879 1.00 96.88 91 VAL A CA 1
ATOM 726 C C . VAL A 1 91 ? 10.705 -10.480 -2.473 1.00 96.88 91 VAL A C 1
ATOM 728 O O . VAL A 1 91 ? 10.950 -11.686 -2.491 1.00 96.88 91 VAL A O 1
ATOM 731 N N . THR A 1 92 ? 11.583 -9.571 -2.897 1.00 94.56 92 THR A N 1
ATOM 732 C CA . THR A 1 92 ? 12.875 -9.923 -3.503 1.00 94.56 92 THR A CA 1
ATOM 733 C C . THR A 1 92 ? 13.811 -10.588 -2.494 1.00 94.56 92 THR A C 1
ATOM 735 O O . THR A 1 92 ? 14.489 -11.565 -2.814 1.00 94.56 92 THR A O 1
ATOM 738 N N . THR A 1 93 ? 13.852 -10.091 -1.259 1.00 96.50 93 THR A N 1
ATOM 739 C CA . THR A 1 93 ? 14.710 -10.644 -0.205 1.00 96.50 93 THR A CA 1
ATOM 740 C C . THR A 1 93 ? 14.209 -12.016 0.248 1.00 96.50 93 THR A C 1
ATOM 742 O O . THR A 1 93 ? 15.018 -12.933 0.402 1.00 96.50 93 THR A O 1
ATOM 745 N N . TYR A 1 94 ? 12.893 -12.206 0.384 1.00 97.50 94 TYR A N 1
ATOM 746 C CA . TYR A 1 94 ? 12.298 -13.510 0.683 1.00 97.50 94 TYR A CA 1
ATOM 747 C C . TYR A 1 94 ? 12.592 -14.504 -0.444 1.00 97.50 94 TYR A C 1
ATOM 749 O O . TYR A 1 94 ? 13.053 -15.614 -0.181 1.00 97.50 94 TYR A O 1
ATOM 757 N N . ALA A 1 95 ? 12.439 -14.086 -1.703 1.00 96.50 95 ALA A N 1
ATOM 758 C CA . ALA A 1 95 ? 12.766 -14.910 -2.864 1.00 96.50 95 ALA A CA 1
ATOM 759 C C . ALA A 1 95 ? 14.232 -15.375 -2.872 1.00 96.50 95 ALA A C 1
ATOM 761 O O . ALA A 1 95 ? 14.513 -16.495 -3.285 1.00 96.50 95 ALA A O 1
ATOM 762 N N . LYS A 1 96 ? 15.167 -14.543 -2.392 1.00 95.81 96 LYS A N 1
ATOM 763 C CA . LYS A 1 96 ? 16.600 -14.873 -2.308 1.00 95.81 96 LYS A CA 1
ATOM 764 C C . LYS A 1 96 ? 16.946 -15.773 -1.121 1.00 95.81 96 LYS A C 1
ATOM 766 O O . LYS A 1 96 ? 17.764 -16.677 -1.258 1.00 95.81 96 LYS A O 1
ATOM 771 N N . HIS A 1 97 ? 16.369 -15.507 0.049 1.00 96.19 97 HIS A N 1
ATOM 772 C CA . HIS A 1 97 ? 16.829 -16.091 1.316 1.00 96.19 97 HIS A CA 1
ATOM 773 C C . HIS A 1 97 ? 15.898 -17.156 1.905 1.00 96.19 97 HIS A C 1
ATOM 775 O O . HIS A 1 97 ? 16.304 -17.887 2.805 1.00 96.19 97 HIS A O 1
ATOM 781 N N . CYS A 1 98 ? 14.681 -17.279 1.383 1.00 96.12 98 CYS A N 1
ATOM 782 C CA . CYS A 1 98 ? 13.649 -18.192 1.862 1.00 96.12 98 CYS A CA 1
ATOM 783 C C . CYS A 1 98 ? 13.132 -19.110 0.743 1.00 96.12 98 CYS A C 1
ATOM 785 O O . CYS A 1 98 ? 11.979 -19.534 0.766 1.00 96.12 98 CYS A O 1
ATOM 787 N N . THR A 1 99 ? 13.981 -19.456 -0.232 1.00 94.31 99 THR A N 1
ATOM 788 C CA . THR A 1 99 ? 13.624 -20.290 -1.398 1.00 94.31 99 THR A CA 1
ATOM 789 C C . THR A 1 99 ? 12.974 -21.623 -1.017 1.00 94.31 99 THR A C 1
ATOM 791 O O . THR A 1 99 ? 11.994 -22.024 -1.639 1.00 94.31 99 THR A O 1
ATOM 794 N N . SER A 1 100 ? 13.464 -22.279 0.040 1.00 94.38 100 SER A N 1
ATOM 795 C CA . SER A 1 100 ? 12.917 -23.533 0.592 1.00 94.38 100 SER A CA 1
ATOM 796 C C . SER A 1 100 ? 11.565 -23.372 1.301 1.00 94.38 100 SER A C 1
ATOM 798 O O . SER A 1 100 ? 10.946 -24.352 1.725 1.00 94.38 100 SER A O 1
ATOM 800 N N . SER A 1 101 ? 11.117 -22.129 1.479 1.00 94.94 101 SER A N 1
ATOM 801 C CA . SER A 1 101 ? 9.854 -21.778 2.128 1.00 94.94 101 SER A CA 1
ATOM 802 C C . SER A 1 101 ? 8.773 -21.328 1.154 1.00 94.94 101 SER A C 1
ATOM 804 O O . SER A 1 101 ? 7.631 -21.164 1.572 1.00 94.94 101 SER A O 1
ATOM 806 N N . LEU A 1 102 ? 9.110 -21.174 -0.127 1.00 95.12 102 LEU A N 1
ATOM 807 C CA . LEU A 1 102 ? 8.144 -20.850 -1.168 1.00 95.12 102 LEU A CA 1
ATOM 808 C C . LEU A 1 102 ? 7.215 -22.040 -1.455 1.00 95.12 102 LEU A C 1
ATOM 810 O O . LEU A 1 102 ? 7.646 -23.193 -1.347 1.00 95.12 102 LEU A O 1
ATOM 814 N N . PRO A 1 103 ? 5.955 -21.777 -1.841 1.00 95.19 103 PRO A N 1
ATOM 815 C CA . PRO A 1 103 ? 5.019 -22.831 -2.202 1.00 95.19 103 PRO A CA 1
ATOM 816 C C . PRO A 1 103 ? 5.388 -23.472 -3.550 1.00 95.19 103 PRO A C 1
ATOM 818 O O . PRO A 1 103 ? 6.234 -22.972 -4.297 1.00 95.19 103 PRO A O 1
ATOM 821 N N . VAL A 1 104 ? 4.753 -24.604 -3.859 1.00 95.75 104 VAL A N 1
ATOM 822 C CA . VAL A 1 104 ? 5.008 -25.363 -5.097 1.00 95.75 104 VAL A CA 1
ATOM 823 C C . VAL A 1 104 ? 4.586 -24.568 -6.336 1.00 95.75 104 VAL A C 1
ATOM 825 O O . VAL A 1 104 ? 5.281 -24.595 -7.345 1.00 95.75 104 VAL A O 1
ATOM 828 N N . ASP A 1 105 ? 3.493 -23.815 -6.237 1.00 96.81 105 ASP A N 1
ATOM 829 C CA . ASP A 1 105 ? 2.911 -22.977 -7.290 1.00 96.81 105 ASP A CA 1
ATOM 830 C C . ASP A 1 105 ? 3.534 -21.571 -7.367 1.00 96.81 105 ASP A C 1
ATOM 832 O O . ASP A 1 105 ? 2.920 -20.634 -7.871 1.00 96.81 105 ASP A O 1
ATOM 836 N N . LYS A 1 106 ? 4.760 -21.403 -6.859 1.00 97.06 106 LYS A N 1
ATOM 837 C CA . LYS A 1 106 ? 5.493 -20.133 -6.908 1.00 97.06 106 LYS A CA 1
ATOM 838 C C . LYS A 1 106 ? 5.596 -19.580 -8.335 1.00 97.06 106 LYS A C 1
ATOM 840 O O . LYS A 1 106 ? 5.823 -20.315 -9.293 1.00 97.06 106 LYS A O 1
ATOM 845 N N . ILE A 1 107 ? 5.505 -18.260 -8.448 1.00 97.19 107 ILE A N 1
ATOM 846 C CA . ILE A 1 107 ? 5.555 -17.530 -9.717 1.00 97.19 107 ILE A CA 1
ATOM 847 C C . ILE A 1 107 ? 6.912 -16.842 -9.836 1.00 97.19 107 ILE A C 1
ATOM 849 O O . ILE A 1 107 ? 7.405 -16.271 -8.857 1.00 97.19 107 ILE A O 1
ATOM 853 N N . GLU A 1 108 ? 7.528 -16.916 -11.015 1.00 96.38 108 GLU A N 1
ATOM 854 C CA . GLU A 1 108 ? 8.786 -16.226 -11.290 1.00 96.38 108 GLU A CA 1
ATOM 855 C C . GLU A 1 108 ? 8.570 -14.706 -11.319 1.00 96.38 108 GLU A C 1
ATOM 857 O O . GLU A 1 108 ? 7.649 -14.198 -11.955 1.00 96.38 108 GLU A O 1
ATOM 862 N N . LEU A 1 109 ? 9.422 -13.975 -10.605 1.00 91.38 109 LEU A N 1
ATOM 863 C CA . LEU A 1 109 ? 9.497 -12.526 -10.682 1.00 91.38 109 LEU A CA 1
ATOM 864 C C . LEU A 1 109 ? 10.083 -12.128 -12.035 1.00 91.38 109 LEU A C 1
ATOM 866 O O . LEU A 1 109 ? 11.047 -12.727 -12.514 1.00 91.38 109 LEU A O 1
ATOM 870 N N . THR A 1 110 ? 9.536 -11.069 -12.613 1.00 88.12 110 THR A N 1
ATOM 871 C CA . THR A 1 110 ? 10.008 -10.512 -13.876 1.00 88.12 110 THR A CA 1
ATOM 872 C C . THR A 1 110 ? 10.527 -9.095 -13.687 1.00 88.12 110 THR A C 1
ATOM 874 O O . THR A 1 110 ? 10.236 -8.421 -12.692 1.00 88.12 110 THR A O 1
ATOM 877 N N . ARG A 1 111 ? 11.328 -8.641 -14.647 1.00 81.50 111 ARG A N 1
ATOM 878 C CA . ARG A 1 111 ? 11.703 -7.237 -14.801 1.00 81.50 111 ARG A CA 1
ATOM 879 C C . ARG A 1 111 ? 11.460 -6.803 -16.249 1.00 81.50 111 ARG A C 1
ATOM 881 O O . ARG A 1 111 ? 11.670 -7.623 -17.145 1.00 81.50 111 ARG A O 1
ATOM 888 N N . PRO A 1 112 ? 11.110 -5.533 -16.487 1.00 78.06 112 PRO A N 1
ATOM 889 C CA . PRO A 1 112 ? 11.047 -5.007 -17.838 1.00 78.06 112 PRO A CA 1
ATOM 890 C C . PRO A 1 112 ? 12.464 -4.903 -18.417 1.00 78.06 112 PRO A C 1
ATOM 892 O O . PRO A 1 112 ? 13.360 -4.319 -17.802 1.00 78.06 112 PRO A O 1
ATOM 895 N N . GLU A 1 113 ? 12.667 -5.455 -19.606 1.00 82.00 113 GLU A N 1
ATOM 896 C CA . GLU A 1 113 ? 13.889 -5.331 -20.396 1.00 82.00 113 GLU A CA 1
ATOM 897 C C . GLU A 1 113 ? 13.563 -4.674 -21.738 1.00 82.00 113 GLU A C 1
ATOM 899 O O . GLU A 1 113 ? 12.575 -5.010 -22.398 1.00 82.00 113 GLU A O 1
ATOM 904 N N . CYS A 1 114 ? 14.370 -3.681 -22.114 1.00 87.19 114 CYS A N 1
ATOM 905 C CA . CYS A 1 114 ? 14.182 -2.972 -23.367 1.00 87.19 114 CYS A CA 1
ATOM 906 C C . CYS A 1 114 ? 14.682 -3.825 -24.531 1.00 87.19 114 CYS A C 1
ATOM 908 O O . CYS A 1 114 ? 15.861 -4.171 -24.571 1.00 87.19 114 CYS A O 1
ATOM 910 N N . VAL A 1 115 ? 13.813 -4.114 -25.499 1.00 92.31 115 VAL A N 1
ATOM 911 C CA . VAL A 1 115 ? 14.177 -4.896 -26.699 1.00 92.31 115 VAL A CA 1
ATOM 912 C C . VAL A 1 115 ? 14.251 -4.057 -27.962 1.00 92.31 115 VAL A C 1
ATOM 914 O O . VAL A 1 115 ? 14.829 -4.488 -28.959 1.00 92.31 115 VAL A O 1
ATOM 917 N N . LYS A 1 116 ? 13.691 -2.845 -27.932 1.00 91.44 116 LYS A N 1
ATOM 918 C CA . LYS A 1 116 ? 13.757 -1.921 -29.058 1.00 91.44 116 LYS A CA 1
ATOM 919 C C . LYS A 1 116 ? 13.874 -0.493 -28.578 1.00 91.44 116 LYS A C 1
ATOM 921 O O . LYS A 1 116 ? 13.025 0.012 -27.845 1.00 91.44 116 LYS A O 1
ATOM 926 N N . GLU A 1 117 ? 14.893 0.181 -29.080 1.00 92.38 117 GLU A N 1
ATOM 927 C CA . GLU A 1 117 ? 15.135 1.588 -28.816 1.00 92.38 117 GLU A CA 1
ATOM 928 C C . GLU A 1 117 ? 14.816 2.422 -30.054 1.00 92.38 117 GLU A C 1
ATOM 930 O O . GLU A 1 117 ? 15.054 2.019 -31.195 1.00 92.38 117 GLU A O 1
ATOM 935 N N . ARG A 1 118 ? 14.281 3.616 -29.826 1.00 90.06 118 ARG A N 1
ATOM 936 C CA . ARG A 1 118 ? 14.213 4.673 -30.823 1.00 90.06 118 ARG A CA 1
ATOM 937 C C . ARG A 1 118 ? 15.349 5.637 -30.549 1.00 90.06 118 ARG A C 1
ATOM 939 O O . ARG A 1 118 ? 15.344 6.331 -29.533 1.00 90.06 118 ARG A O 1
ATOM 946 N N . VAL A 1 119 ? 16.282 5.682 -31.487 1.00 92.00 119 VAL A N 1
ATOM 947 C CA . VAL A 1 119 ? 17.352 6.671 -31.515 1.00 92.00 119 VAL A CA 1
ATOM 948 C C . VAL A 1 119 ? 16.888 7.835 -32.381 1.00 92.00 119 VAL A C 1
ATOM 950 O O . VAL A 1 119 ? 16.452 7.642 -33.516 1.00 92.00 119 VAL A O 1
ATOM 953 N N . THR A 1 120 ? 16.938 9.041 -31.833 1.00 89.50 120 THR A N 1
ATOM 954 C CA . THR A 1 120 ? 16.723 10.277 -32.582 1.00 89.50 120 THR A CA 1
ATOM 955 C C . THR A 1 120 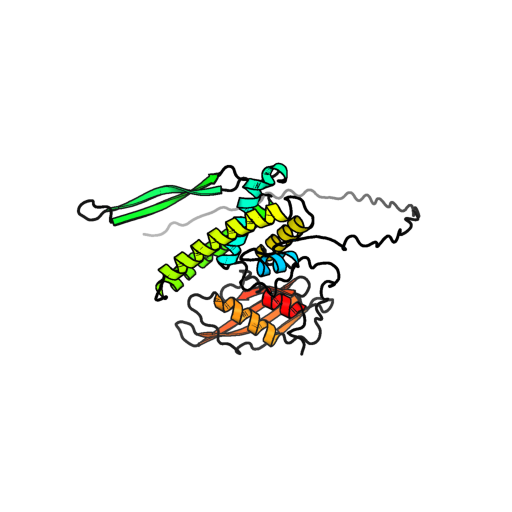? 18.084 10.907 -32.816 1.00 89.50 120 THR A C 1
ATOM 957 O O . THR A 1 120 ? 18.840 11.091 -31.862 1.00 89.50 120 THR A O 1
ATOM 960 N N . THR A 1 121 ? 18.393 11.240 -34.066 1.00 93.88 121 THR A N 1
ATOM 961 C CA . THR A 1 121 ? 19.624 11.938 -34.445 1.00 93.88 121 THR A CA 1
ATOM 962 C C . THR A 1 121 ? 19.322 13.361 -34.906 1.00 93.88 121 THR A C 1
ATOM 964 O O . THR A 1 121 ? 18.224 13.634 -35.396 1.00 93.88 121 THR A O 1
ATOM 967 N N . ASP A 1 122 ? 20.276 14.275 -34.753 1.00 91.44 122 ASP A N 1
ATOM 968 C CA . ASP A 1 122 ? 20.201 15.606 -35.352 1.00 91.44 122 ASP A CA 1
ATOM 969 C C . ASP A 1 122 ? 20.446 15.568 -36.877 1.00 91.44 122 ASP A C 1
ATOM 971 O O . ASP A 1 122 ? 20.639 14.508 -37.480 1.00 91.44 122 ASP A O 1
ATOM 975 N N . GLY A 1 123 ? 20.437 16.744 -37.513 1.00 84.00 123 GLY A N 1
ATOM 976 C CA . GLY A 1 123 ? 20.686 16.895 -38.953 1.00 84.00 123 GLY A CA 1
ATOM 977 C C . GLY A 1 123 ? 22.103 16.521 -39.413 1.00 84.00 123 GLY A C 1
ATOM 978 O O . GLY A 1 123 ? 22.332 16.434 -40.616 1.00 84.00 123 GLY A O 1
ATOM 979 N N . TYR A 1 124 ? 23.035 16.284 -38.486 1.00 87.56 124 TYR A N 1
ATOM 980 C CA . TYR A 1 124 ? 24.405 15.835 -38.746 1.00 87.56 124 TYR A CA 1
ATOM 981 C C . TYR A 1 124 ? 24.616 14.352 -38.393 1.00 87.56 124 TYR A C 1
ATOM 983 O O . TYR A 1 124 ? 25.714 13.830 -38.582 1.00 87.56 124 TYR A O 1
ATOM 991 N N . GLY A 1 125 ? 23.577 13.661 -37.910 1.00 87.12 125 GLY A N 1
ATOM 992 C CA . GLY A 1 125 ? 23.633 12.253 -37.519 1.00 87.12 125 GLY A CA 1
ATOM 993 C C . GLY A 1 125 ? 24.063 12.007 -36.069 1.00 87.12 125 GLY A C 1
ATOM 994 O O . GLY A 1 125 ? 24.241 10.849 -35.694 1.00 87.12 125 GLY A O 1
ATOM 995 N N . TRP A 1 126 ? 24.202 13.043 -35.236 1.00 90.38 126 TRP A N 1
ATOM 996 C CA . TRP A 1 126 ? 24.523 12.879 -33.815 1.00 90.38 126 TRP A CA 1
ATOM 997 C C . TRP A 1 126 ? 23.294 12.453 -33.024 1.00 90.38 126 TRP A C 1
ATOM 999 O O . TRP A 1 126 ? 22.233 13.062 -33.138 1.00 90.38 126 TRP A O 1
ATOM 1009 N N . GLU A 1 127 ? 23.434 11.421 -32.195 1.00 91.12 127 GLU A N 1
ATOM 1010 C CA . GLU A 1 127 ? 22.377 10.963 -31.293 1.00 91.12 127 GLU A CA 1
ATOM 1011 C C . GLU A 1 127 ? 22.003 12.064 -30.288 1.00 91.12 127 GLU A C 1
ATOM 1013 O O . GLU A 1 127 ? 22.815 12.470 -29.460 1.00 91.12 127 GLU A O 1
ATOM 1018 N N . ILE A 1 128 ? 20.755 12.531 -30.359 1.00 90.12 128 ILE A N 1
ATOM 1019 C CA . ILE A 1 128 ? 20.181 13.523 -29.437 1.00 90.12 128 ILE A CA 1
ATOM 1020 C C . ILE A 1 128 ? 19.281 12.884 -28.381 1.00 90.12 128 ILE A C 1
ATOM 1022 O O . ILE A 1 128 ? 19.066 13.462 -27.317 1.00 90.12 128 ILE A O 1
ATOM 1026 N N . SER A 1 129 ? 18.727 11.703 -28.657 1.00 85.88 129 SER A N 1
ATOM 1027 C CA . SER A 1 129 ? 17.980 10.939 -27.661 1.00 85.88 129 SER A CA 1
ATOM 1028 C C . SER A 1 129 ? 17.904 9.464 -28.017 1.00 85.88 129 SER A C 1
ATOM 1030 O O . SER A 1 129 ? 17.825 9.089 -29.186 1.00 85.88 129 SER A O 1
ATOM 1032 N N . ARG A 1 130 ? 17.854 8.630 -26.981 1.00 86.00 130 ARG A N 1
ATOM 1033 C CA . ARG A 1 130 ? 17.562 7.204 -27.068 1.00 86.00 130 ARG A CA 1
ATOM 1034 C C . ARG A 1 130 ? 16.512 6.884 -26.032 1.00 86.00 130 ARG A C 1
ATOM 1036 O O . ARG A 1 130 ? 16.693 7.140 -24.845 1.00 86.00 130 ARG A O 1
ATOM 1043 N N . VAL A 1 131 ? 15.384 6.379 -26.503 1.00 86.69 131 VAL A N 1
ATOM 1044 C CA . VAL A 1 131 ? 14.265 5.996 -25.647 1.00 86.69 131 VAL A CA 1
ATOM 1045 C C . VAL A 1 131 ? 13.849 4.583 -25.990 1.00 86.69 131 VAL A C 1
ATOM 1047 O O . VAL A 1 131 ? 13.751 4.226 -27.163 1.00 86.69 131 VAL A O 1
ATOM 1050 N N . CYS A 1 132 ? 13.584 3.775 -24.973 1.00 82.75 132 CYS A N 1
ATOM 1051 C CA . CYS A 1 132 ? 13.013 2.465 -25.208 1.00 82.75 132 CYS A CA 1
ATOM 1052 C C . CYS A 1 132 ? 11.571 2.605 -25.706 1.00 82.75 132 CYS A C 1
ATOM 1054 O O . CYS A 1 132 ? 10.761 3.292 -25.081 1.00 82.75 132 CYS A O 1
ATOM 1056 N N . VAL A 1 133 ? 11.253 1.958 -26.822 1.00 88.50 133 VAL A N 1
ATOM 1057 C CA . VAL A 1 133 ? 9.911 1.958 -27.423 1.00 88.50 133 VAL A CA 1
ATOM 1058 C C . VAL A 1 133 ? 9.217 0.606 -27.329 1.00 88.50 133 VAL A C 1
ATOM 1060 O O . VAL A 1 133 ? 8.017 0.535 -27.577 1.00 88.50 133 VAL A O 1
ATOM 1063 N N . GLU A 1 134 ? 9.939 -0.449 -26.953 1.00 81.81 134 GLU A N 1
ATOM 1064 C CA . GLU A 1 134 ? 9.383 -1.786 -26.765 1.00 81.81 134 GLU A CA 1
ATOM 1065 C C . GLU A 1 134 ? 10.037 -2.468 -25.564 1.00 81.81 134 GLU A C 1
ATOM 1067 O O . GLU A 1 134 ? 11.262 -2.604 -25.498 1.00 81.81 134 GLU A O 1
ATOM 1072 N N . TRP A 1 135 ? 9.194 -2.890 -24.626 1.00 82.81 135 TRP A N 1
ATOM 1073 C CA . TRP A 1 135 ? 9.578 -3.537 -23.378 1.00 82.81 135 TRP A CA 1
ATOM 1074 C C . TRP A 1 135 ? 8.988 -4.940 -23.337 1.00 82.81 135 TRP A C 1
ATOM 1076 O O . TRP A 1 135 ? 7.821 -5.124 -23.686 1.00 82.81 135 TRP A O 1
ATOM 1086 N N . ILE A 1 136 ? 9.773 -5.906 -22.872 1.00 84.31 136 ILE A N 1
ATOM 1087 C CA . ILE A 1 136 ? 9.287 -7.246 -22.532 1.00 84.31 136 ILE A CA 1
ATOM 1088 C C . ILE A 1 136 ? 9.579 -7.539 -21.066 1.00 84.31 136 ILE A C 1
ATOM 1090 O O . ILE A 1 136 ? 10.551 -7.032 -20.512 1.00 84.31 136 ILE A O 1
ATOM 1094 N N . ASP A 1 137 ? 8.770 -8.389 -20.450 1.00 82.94 137 ASP A N 1
ATOM 1095 C CA . ASP A 1 137 ? 9.043 -8.892 -19.109 1.00 82.94 137 ASP A CA 1
ATOM 1096 C C . ASP A 1 137 ? 9.924 -10.141 -19.191 1.00 82.94 137 ASP A C 1
ATOM 1098 O O . ASP A 1 137 ? 9.519 -11.166 -19.742 1.00 82.94 137 ASP A O 1
ATOM 1102 N N . VAL A 1 138 ? 11.131 -10.063 -18.629 1.00 84.69 138 VAL A N 1
ATOM 1103 C CA . VAL A 1 138 ? 12.066 -11.193 -18.551 1.00 84.69 138 VAL A CA 1
ATOM 1104 C C . VAL A 1 138 ? 12.127 -11.745 -17.131 1.00 84.69 138 VAL A C 1
ATOM 1106 O O . VAL A 1 138 ? 12.189 -10.985 -16.161 1.00 84.69 138 VAL A O 1
ATOM 1109 N N . GLY A 1 139 ? 12.114 -13.073 -17.007 1.00 89.38 139 GLY A N 1
ATOM 1110 C CA . GLY A 1 139 ? 12.299 -13.768 -15.733 1.00 89.38 139 GLY A CA 1
ATOM 1111 C C . GLY A 1 139 ? 13.685 -13.506 -15.144 1.00 89.38 139 GLY A C 1
ATOM 1112 O O . GLY A 1 139 ? 14.680 -13.458 -15.870 1.00 89.38 139 GLY A O 1
ATOM 1113 N N . ILE A 1 140 ? 13.758 -13.299 -13.827 1.00 91.31 140 ILE A N 1
ATOM 1114 C CA . ILE A 1 140 ? 15.021 -12.996 -13.126 1.00 91.31 140 ILE A CA 1
ATOM 1115 C C . ILE A 1 140 ? 15.542 -14.168 -12.282 1.00 91.31 140 ILE A C 1
ATOM 1117 O O . ILE A 1 140 ? 16.459 -13.985 -11.478 1.00 91.31 140 ILE A O 1
ATOM 1121 N N . GLY A 1 141 ? 14.946 -15.358 -12.402 1.00 93.31 141 GLY A N 1
ATOM 1122 C CA . GLY A 1 141 ? 15.318 -16.544 -11.625 1.00 93.31 141 GLY A CA 1
ATOM 1123 C C . GLY A 1 141 ? 14.962 -16.471 -10.134 1.00 93.31 141 GLY A C 1
ATOM 1124 O O . GLY A 1 141 ? 15.382 -17.327 -9.354 1.00 93.31 141 GLY A O 1
ATOM 1125 N N . LEU A 1 142 ? 14.193 -15.460 -9.719 1.00 94.94 142 LEU A N 1
ATOM 1126 C CA . LEU A 1 142 ? 13.649 -15.317 -8.368 1.00 94.94 142 LEU A CA 1
ATOM 1127 C C . LEU A 1 142 ? 12.157 -15.618 -8.385 1.00 94.94 142 LEU A C 1
ATOM 1129 O O . LEU A 1 142 ? 11.482 -15.330 -9.362 1.00 94.94 142 LEU A O 1
ATOM 1133 N N . TYR A 1 143 ? 11.632 -16.163 -7.290 1.00 97.50 143 TYR A N 1
ATOM 1134 C CA . TYR A 1 143 ? 10.251 -16.634 -7.229 1.00 97.50 143 TYR A CA 1
ATOM 1135 C C . TYR A 1 143 ? 9.533 -16.092 -5.998 1.00 97.50 143 TYR A C 1
ATOM 1137 O O . TYR A 1 143 ? 10.131 -15.960 -4.931 1.00 97.50 143 TYR A O 1
ATOM 1145 N N . ALA A 1 144 ? 8.237 -15.838 -6.130 1.00 97.00 144 ALA A N 1
ATOM 1146 C CA . ALA A 1 144 ? 7.374 -15.400 -5.043 1.00 97.00 144 ALA A CA 1
ATOM 1147 C C . ALA A 1 144 ? 6.146 -16.307 -4.917 1.00 97.00 144 ALA A C 1
ATOM 1149 O O . ALA A 1 144 ? 5.710 -16.932 -5.884 1.00 97.00 144 ALA A O 1
ATOM 1150 N N . ALA A 1 145 ? 5.565 -16.365 -3.717 1.00 97.00 145 ALA A N 1
ATOM 1151 C CA . ALA A 1 145 ? 4.249 -16.969 -3.538 1.00 97.00 145 ALA A CA 1
ATOM 1152 C C . ALA A 1 145 ? 3.211 -16.223 -4.406 1.00 97.00 145 ALA A C 1
ATOM 1154 O O . ALA A 1 145 ? 3.292 -14.989 -4.486 1.00 97.00 145 ALA A O 1
ATOM 1155 N N . PRO A 1 146 ? 2.223 -16.912 -5.013 1.00 97.38 146 PRO A N 1
ATOM 1156 C CA . PRO A 1 146 ? 1.260 -16.284 -5.924 1.00 97.38 146 PRO A CA 1
ATOM 1157 C C . PRO A 1 146 ? 0.565 -15.050 -5.350 1.00 97.38 146 PRO A C 1
ATOM 1159 O O . PRO A 1 146 ? 0.413 -14.035 -6.024 1.00 97.38 146 PRO A O 1
ATOM 1162 N N . GLU A 1 147 ? 0.181 -15.097 -4.075 1.00 96.06 147 GLU A N 1
ATOM 1163 C CA . GLU A 1 147 ? -0.479 -13.978 -3.401 1.00 96.06 147 GLU A CA 1
ATOM 1164 C C . GLU A 1 147 ? 0.413 -12.733 -3.276 1.00 96.06 147 GLU A C 1
ATOM 1166 O O . GLU A 1 147 ? -0.077 -11.608 -3.406 1.00 96.06 147 GLU A O 1
ATOM 1171 N N . MET A 1 148 ? 1.721 -12.920 -3.077 1.00 97.25 148 MET A N 1
ATOM 1172 C CA . MET A 1 148 ? 2.693 -11.830 -2.988 1.00 97.25 148 MET A CA 1
ATOM 1173 C C . MET A 1 148 ? 3.023 -11.284 -4.376 1.00 97.25 148 MET A C 1
ATOM 1175 O O . MET A 1 148 ? 3.076 -10.067 -4.545 1.00 97.25 148 MET A O 1
ATOM 1179 N N . PHE A 1 149 ? 3.161 -12.163 -5.375 1.00 95.88 149 PHE A N 1
ATOM 1180 C CA . PHE A 1 149 ? 3.349 -11.780 -6.777 1.00 95.88 149 PHE A CA 1
ATOM 1181 C C . PHE A 1 149 ? 2.179 -10.929 -7.288 1.00 95.88 149 PHE A C 1
ATOM 1183 O O . PHE A 1 149 ? 2.372 -9.805 -7.744 1.00 95.88 149 PHE A O 1
ATOM 1190 N N . ASN A 1 150 ? 0.946 -11.413 -7.129 1.00 95.31 150 ASN A N 1
ATOM 1191 C CA . ASN A 1 150 ? -0.247 -10.696 -7.584 1.00 95.31 150 ASN A CA 1
ATOM 1192 C C . ASN A 1 150 ? -0.400 -9.340 -6.883 1.00 95.31 150 ASN A C 1
ATOM 1194 O O . ASN A 1 150 ? -0.815 -8.355 -7.492 1.00 95.31 150 ASN A O 1
ATOM 1198 N N . THR A 1 151 ? -0.028 -9.269 -5.603 1.00 94.44 151 THR A N 1
ATOM 1199 C CA . THR A 1 151 ? -0.040 -8.009 -4.854 1.00 94.44 151 THR A CA 1
ATOM 1200 C C . THR A 1 151 ? 1.022 -7.036 -5.366 1.00 94.44 151 THR A C 1
ATOM 1202 O O . THR A 1 151 ? 0.723 -5.851 -5.509 1.00 94.44 151 THR A O 1
ATOM 1205 N N . LYS A 1 152 ? 2.222 -7.523 -5.716 1.00 92.81 152 LYS A N 1
ATOM 1206 C CA . LYS A 1 152 ? 3.261 -6.717 -6.368 1.00 92.81 152 LYS A CA 1
ATOM 1207 C C . LYS A 1 152 ? 2.750 -6.099 -7.673 1.00 92.81 152 LYS A C 1
ATOM 1209 O O . LYS A 1 152 ? 2.850 -4.889 -7.837 1.00 92.81 152 LYS A O 1
ATOM 1214 N N . VAL A 1 153 ? 2.128 -6.897 -8.543 1.00 89.62 153 VAL A N 1
ATOM 1215 C CA . VAL A 1 153 ? 1.558 -6.417 -9.817 1.00 89.62 153 VAL A CA 1
ATOM 1216 C C . VAL A 1 153 ? 0.518 -5.313 -9.589 1.00 89.62 153 VAL A C 1
ATOM 1218 O O . VAL A 1 153 ? 0.487 -4.319 -10.312 1.00 89.62 153 VAL A O 1
ATOM 1221 N N . ILE A 1 154 ? -0.327 -5.443 -8.560 1.00 88.00 154 ILE A N 1
ATOM 1222 C CA . ILE A 1 154 ? -1.299 -4.399 -8.201 1.00 88.00 154 ILE A CA 1
ATOM 1223 C C . ILE A 1 154 ? -0.591 -3.100 -7.787 1.00 88.00 154 ILE A C 1
ATOM 1225 O O . ILE A 1 154 ? -1.007 -2.030 -8.224 1.00 88.00 154 ILE A O 1
ATOM 1229 N N . LEU A 1 155 ? 0.462 -3.174 -6.966 1.00 85.81 155 LEU A N 1
ATOM 1230 C CA . LEU A 1 155 ? 1.223 -1.993 -6.541 1.00 85.81 155 LEU A CA 1
ATOM 1231 C C . LEU A 1 155 ? 1.969 -1.323 -7.698 1.00 85.81 155 LEU A C 1
ATOM 1233 O O . LEU A 1 155 ? 1.921 -0.100 -7.820 1.00 85.81 155 LEU A O 1
ATOM 1237 N N . ASP A 1 156 ? 2.611 -2.107 -8.564 1.00 81.25 156 ASP A N 1
ATOM 1238 C CA . ASP A 1 156 ? 3.347 -1.584 -9.718 1.00 81.25 156 ASP A CA 1
ATOM 1239 C C . ASP A 1 156 ? 2.396 -0.831 -10.673 1.00 81.25 156 ASP A C 1
ATOM 1241 O O . ASP A 1 156 ? 2.711 0.261 -11.149 1.00 81.25 156 ASP A O 1
ATOM 1245 N N . ASN A 1 157 ? 1.173 -1.342 -10.865 1.00 78.56 157 ASN A N 1
ATOM 1246 C CA . ASN A 1 157 ? 0.131 -0.662 -11.641 1.00 78.56 157 ASN A CA 1
ATOM 1247 C C . ASN A 1 157 ? -0.353 0.648 -10.995 1.00 78.56 157 ASN A C 1
ATOM 1249 O O . ASN A 1 157 ? -0.660 1.606 -11.710 1.00 78.56 157 ASN A O 1
ATOM 1253 N N . LEU A 1 158 ? -0.419 0.718 -9.658 1.00 73.69 158 LEU A N 1
ATOM 1254 C CA . LEU A 1 158 ? -0.740 1.965 -8.952 1.00 73.69 158 LEU A CA 1
ATOM 1255 C C . LEU A 1 158 ? 0.366 3.012 -9.164 1.00 73.69 158 LEU A C 1
ATOM 1257 O O . LEU A 1 158 ? 0.060 4.158 -9.496 1.00 73.69 158 LEU A O 1
ATOM 1261 N N . GLN A 1 159 ? 1.640 2.613 -9.081 1.00 68.62 159 GLN A N 1
ATOM 1262 C CA . GLN A 1 159 ? 2.767 3.517 -9.339 1.00 68.62 159 GLN A CA 1
ATOM 1263 C C . GLN A 1 159 ? 2.859 3.986 -10.791 1.00 68.62 159 GLN A C 1
ATOM 1265 O O . GLN A 1 159 ? 3.218 5.140 -11.026 1.00 68.62 159 GLN A O 1
ATOM 1270 N N . ALA A 1 160 ? 2.518 3.141 -11.765 1.00 61.78 160 ALA A N 1
ATOM 1271 C CA . ALA A 1 160 ? 2.503 3.532 -13.174 1.00 61.78 160 ALA A CA 1
ATOM 1272 C C . ALA A 1 160 ? 1.530 4.699 -13.436 1.00 61.78 160 ALA A C 1
ATOM 1274 O O . ALA A 1 160 ? 1.855 5.623 -14.184 1.00 61.78 160 ALA A O 1
ATOM 1275 N N . GLY A 1 161 ? 0.372 4.711 -12.765 1.00 55.12 161 GLY A N 1
ATOM 1276 C CA . GLY A 1 161 ? -0.571 5.834 -12.808 1.00 55.12 161 GLY A CA 1
ATOM 1277 C C . GLY A 1 161 ? -0.030 7.117 -12.161 1.00 55.12 161 GLY A C 1
ATOM 1278 O O . GLY A 1 161 ? -0.309 8.218 -12.639 1.00 55.12 161 GLY A O 1
ATOM 1279 N N . ASP A 1 162 ? 0.787 6.986 -11.113 1.00 53.78 162 ASP A N 1
ATOM 1280 C CA . ASP A 1 162 ? 1.410 8.107 -10.401 1.00 53.78 162 ASP A CA 1
ATOM 1281 C C . ASP A 1 162 ? 2.739 8.586 -11.014 1.00 53.78 162 ASP A C 1
ATOM 1283 O O . ASP A 1 162 ? 3.202 9.678 -10.680 1.00 53.78 162 ASP A O 1
ATOM 1287 N N . ALA A 1 163 ? 3.346 7.849 -11.949 1.00 53.75 163 ALA A N 1
ATOM 1288 C CA . ALA A 1 163 ? 4.608 8.225 -12.596 1.00 53.75 163 ALA A CA 1
ATOM 1289 C C . ALA A 1 163 ? 4.524 9.597 -13.296 1.00 53.75 163 ALA A C 1
ATOM 1291 O O . ALA A 1 163 ? 5.411 10.438 -13.137 1.00 53.75 163 ALA A O 1
ATOM 1292 N N . PHE A 1 164 ? 3.409 9.884 -13.980 1.00 47.84 164 PHE A N 1
ATOM 1293 C CA . PHE A 1 164 ? 3.148 11.199 -14.583 1.00 47.84 164 PHE A CA 1
ATOM 1294 C C . PHE A 1 164 ? 3.060 12.317 -13.529 1.00 47.84 164 PHE A C 1
ATOM 1296 O O . PHE A 1 164 ? 3.551 13.431 -13.724 1.00 47.84 164 PHE A O 1
ATOM 1303 N N . ARG A 1 165 ? 2.470 12.015 -12.370 1.00 51.75 165 ARG A N 1
ATOM 1304 C CA . ARG A 1 165 ? 2.291 12.959 -11.262 1.00 51.75 165 ARG A CA 1
ATOM 1305 C C . ARG A 1 165 ? 3.590 13.207 -10.499 1.00 51.75 165 ARG A C 1
ATOM 1307 O O . ARG A 1 165 ? 3.856 14.347 -10.117 1.00 51.75 165 ARG A O 1
ATOM 1314 N N . ASN A 1 166 ? 4.408 12.176 -10.319 1.00 54.59 166 ASN A N 1
ATOM 1315 C CA . ASN A 1 166 ? 5.747 12.279 -9.748 1.00 54.59 166 ASN A CA 1
ATOM 1316 C C . ASN A 1 166 ? 6.668 13.084 -10.667 1.00 54.59 166 ASN A C 1
ATOM 1318 O O . ASN A 1 166 ? 7.348 13.986 -10.186 1.00 54.59 166 ASN A O 1
ATOM 1322 N N . MET A 1 167 ? 6.590 12.878 -11.985 1.00 48.75 167 MET A N 1
ATOM 1323 C CA . MET A 1 167 ? 7.287 13.709 -12.970 1.00 48.75 167 MET A CA 1
ATOM 1324 C C . MET A 1 167 ? 6.844 15.181 -12.892 1.00 48.75 167 MET A C 1
ATOM 1326 O O . MET A 1 167 ? 7.683 16.074 -12.828 1.00 48.75 167 MET A O 1
ATOM 1330 N N . TYR A 1 168 ? 5.539 15.457 -12.808 1.00 49.84 168 TYR A N 1
ATOM 1331 C CA . TYR A 1 168 ? 5.021 16.824 -12.662 1.00 49.84 168 TYR A CA 1
ATOM 1332 C C . TYR A 1 168 ? 5.444 17.506 -11.351 1.00 49.84 168 TYR A C 1
ATOM 1334 O O . TYR A 1 168 ? 5.801 18.685 -11.354 1.00 49.84 168 TYR A O 1
ATOM 1342 N N . LYS A 1 169 ? 5.425 16.781 -10.224 1.00 49.75 169 LYS A N 1
ATOM 1343 C CA . LYS A 1 169 ? 5.919 17.287 -8.932 1.00 49.75 169 LYS A CA 1
ATOM 1344 C C . LYS A 1 169 ? 7.421 17.555 -8.978 1.00 49.75 169 LYS A C 1
ATOM 1346 O O . LYS A 1 169 ? 7.849 18.588 -8.481 1.00 49.75 169 LYS A O 1
ATOM 1351 N N . MET A 1 170 ? 8.195 16.673 -9.606 1.00 47.44 170 MET A N 1
ATOM 1352 C CA . MET A 1 170 ? 9.644 16.815 -9.747 1.00 47.44 170 MET A CA 1
ATOM 1353 C C . MET A 1 170 ? 10.018 18.013 -10.632 1.00 47.44 170 MET A C 1
ATOM 1355 O O . MET A 1 170 ? 10.930 18.751 -10.286 1.00 47.44 170 MET A O 1
ATOM 1359 N N . MET A 1 171 ? 9.255 18.285 -11.700 1.00 51.38 171 MET A N 1
ATOM 1360 C CA . MET A 1 171 ? 9.414 19.494 -12.530 1.00 51.38 171 MET A CA 1
ATOM 1361 C C . MET A 1 171 ? 9.062 20.802 -11.803 1.00 51.38 171 MET A C 1
ATOM 1363 O O . MET A 1 171 ? 9.413 21.879 -12.275 1.00 51.38 171 MET A O 1
ATOM 1367 N N . LYS A 1 172 ? 8.341 20.727 -10.679 1.00 53.53 172 LYS A N 1
ATOM 1368 C CA . LYS A 1 172 ? 7.921 21.883 -9.873 1.00 53.53 172 LYS A CA 1
ATOM 1369 C C . LYS A 1 172 ? 8.747 22.095 -8.604 1.00 53.53 172 LYS A C 1
ATOM 1371 O O . LYS A 1 172 ? 8.428 23.011 -7.852 1.00 53.53 172 LYS A O 1
ATOM 1376 N N . GLN A 1 173 ? 9.732 21.245 -8.326 1.00 54.59 173 GLN A N 1
ATOM 1377 C CA . GLN A 1 173 ? 10.535 21.331 -7.108 1.00 54.59 173 GLN A CA 1
ATOM 1378 C C . GLN A 1 173 ? 11.943 21.849 -7.392 1.00 54.59 173 GLN A C 1
ATOM 1380 O O . GLN A 1 173 ? 12.570 21.468 -8.374 1.00 54.59 173 GLN A O 1
ATOM 1385 N N . ASP A 1 174 ? 12.449 22.668 -6.470 1.00 50.88 174 ASP A N 1
ATOM 1386 C CA . ASP A 1 174 ? 13.728 23.371 -6.608 1.00 50.88 174 ASP A CA 1
ATOM 1387 C C . ASP A 1 174 ? 14.965 22.458 -6.442 1.00 50.88 174 ASP A C 1
ATOM 1389 O O . ASP A 1 174 ? 16.077 22.874 -6.757 1.00 50.88 174 ASP A O 1
ATOM 1393 N N . ASN A 1 175 ? 14.810 21.210 -5.961 1.00 63.56 175 ASN A N 1
ATOM 1394 C CA . ASN A 1 175 ? 15.928 20.273 -5.749 1.00 63.56 175 ASN A CA 1
ATOM 1395 C C . ASN A 1 175 ? 15.591 18.800 -6.092 1.00 63.56 175 ASN A C 1
ATOM 1397 O O . ASN A 1 175 ? 15.340 17.988 -5.196 1.00 63.56 175 ASN A O 1
ATOM 1401 N N . PRO A 1 176 ? 15.637 18.412 -7.378 1.00 63.56 176 PRO A N 1
ATOM 1402 C CA . PRO A 1 176 ? 15.382 17.036 -7.815 1.00 63.56 176 PRO A CA 1
ATOM 1403 C C . PRO A 1 176 ? 16.453 16.026 -7.354 1.00 63.56 176 PRO A C 1
ATOM 1405 O O . PRO A 1 176 ? 16.147 14.848 -7.161 1.00 63.56 176 PRO A O 1
ATOM 1408 N N . ILE A 1 177 ? 17.695 16.468 -7.116 1.00 67.94 177 ILE A N 1
ATOM 1409 C CA . ILE A 1 177 ? 18.813 15.595 -6.707 1.00 67.94 177 ILE A CA 1
ATOM 1410 C C . ILE A 1 177 ? 18.617 15.076 -5.276 1.00 67.94 177 ILE A C 1
ATOM 1412 O O . ILE A 1 177 ? 18.850 13.897 -5.003 1.00 67.94 177 ILE A O 1
ATOM 1416 N N . GLY A 1 178 ? 18.142 15.927 -4.361 1.00 65.50 178 GLY A N 1
ATOM 1417 C CA . GLY A 1 178 ? 17.868 15.528 -2.977 1.00 65.50 178 GLY A CA 1
ATOM 1418 C C . GLY A 1 178 ? 16.804 14.429 -2.866 1.00 65.50 178 GLY A C 1
ATOM 1419 O O . GLY A 1 178 ? 16.931 13.525 -2.042 1.00 65.50 178 GLY A O 1
ATOM 1420 N N . ILE A 1 179 ? 15.793 14.462 -3.738 1.00 67.75 179 ILE A N 1
ATOM 1421 C CA . ILE A 1 179 ? 14.727 13.449 -3.806 1.00 67.75 179 ILE A CA 1
ATOM 1422 C C . ILE A 1 179 ? 15.274 12.128 -4.347 1.00 67.75 179 ILE A C 1
ATOM 1424 O O . ILE A 1 179 ? 14.998 11.070 -3.792 1.00 67.75 179 ILE A O 1
ATOM 1428 N N . ALA A 1 180 ? 16.073 12.175 -5.415 1.00 69.62 180 ALA A N 1
ATOM 1429 C CA . ALA A 1 180 ? 16.695 10.974 -5.964 1.00 69.62 180 ALA A CA 1
ATOM 1430 C C . ALA A 1 180 ? 17.593 10.284 -4.921 1.00 69.62 180 ALA A C 1
ATOM 1432 O O . ALA A 1 180 ? 17.544 9.064 -4.764 1.00 69.62 180 ALA A O 1
ATOM 1433 N N . SER A 1 181 ? 18.352 11.073 -4.152 1.00 72.25 181 SER A N 1
ATOM 1434 C CA . SER A 1 181 ? 19.190 10.574 -3.057 1.00 72.25 181 SER A CA 1
ATOM 1435 C C . SER A 1 181 ? 18.368 9.939 -1.930 1.00 72.25 181 SER A C 1
ATOM 1437 O O . SER A 1 181 ? 18.696 8.845 -1.475 1.00 72.25 181 SER A O 1
ATOM 1439 N N . SER A 1 182 ? 17.263 10.561 -1.503 1.00 75.25 182 SER A N 1
ATOM 1440 C CA . SER A 1 182 ? 16.416 9.991 -0.445 1.00 75.25 182 SER A CA 1
ATOM 1441 C C . SER A 1 182 ? 15.729 8.693 -0.876 1.00 75.25 182 SER A C 1
ATOM 1443 O O . SER A 1 182 ? 15.672 7.749 -0.092 1.00 75.25 182 SER A O 1
ATOM 1445 N N . VAL A 1 183 ? 15.279 8.599 -2.131 1.00 78.56 183 VAL A N 1
ATOM 1446 C CA . VAL A 1 183 ? 14.735 7.359 -2.709 1.00 78.56 183 VAL A CA 1
ATOM 1447 C C . VAL A 1 183 ? 15.793 6.255 -2.727 1.00 78.56 183 VAL A C 1
ATOM 1449 O O . VAL A 1 183 ? 15.506 5.134 -2.305 1.00 78.56 183 VAL A O 1
ATOM 1452 N N . LEU A 1 184 ? 17.021 6.567 -3.154 1.00 78.62 184 LEU A N 1
ATOM 1453 C CA . LEU A 1 184 ? 18.126 5.607 -3.172 1.00 78.62 18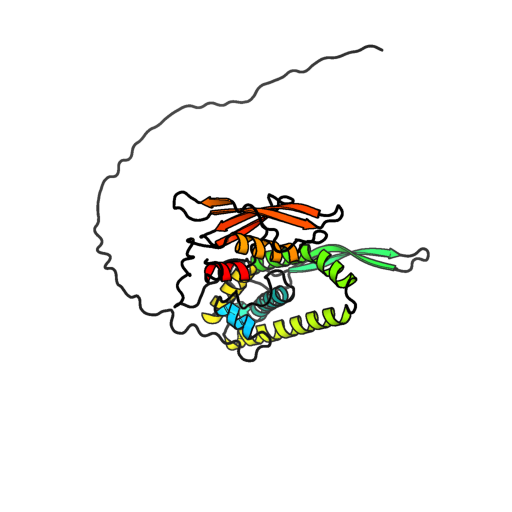4 LEU A CA 1
ATOM 1454 C C . LEU A 1 184 ? 18.480 5.120 -1.760 1.00 78.62 184 LEU A C 1
ATOM 1456 O O . LEU A 1 184 ? 18.564 3.914 -1.532 1.00 78.62 184 LEU A O 1
ATOM 1460 N N . ASN A 1 185 ? 18.631 6.042 -0.808 1.00 82.38 185 ASN A N 1
ATOM 1461 C CA . ASN A 1 185 ? 18.944 5.712 0.582 1.00 82.38 185 ASN A CA 1
ATOM 1462 C C . ASN A 1 185 ? 17.838 4.856 1.213 1.00 82.38 185 ASN A C 1
ATOM 1464 O O . ASN A 1 185 ? 18.135 3.846 1.850 1.00 82.38 185 ASN A O 1
ATOM 1468 N N . ASN A 1 186 ? 16.567 5.200 0.984 1.00 84.88 186 ASN A N 1
ATOM 1469 C CA . ASN A 1 186 ? 15.431 4.416 1.471 1.00 84.88 186 ASN A CA 1
ATOM 1470 C C . ASN A 1 186 ? 15.384 3.022 0.839 1.00 84.88 186 ASN A C 1
ATOM 1472 O O . ASN A 1 186 ? 15.055 2.060 1.527 1.00 84.88 186 ASN A O 1
ATOM 1476 N N . SER A 1 187 ? 15.734 2.892 -0.444 1.00 86.00 187 SER A N 1
ATOM 1477 C CA . SER A 1 187 ? 15.825 1.592 -1.115 1.00 86.00 187 SER A CA 1
ATOM 1478 C C . SER A 1 187 ? 16.913 0.715 -0.493 1.00 86.00 187 SER A C 1
ATOM 1480 O O . SER A 1 187 ? 16.662 -0.447 -0.186 1.00 86.00 187 SER A O 1
ATOM 1482 N N . GLN A 1 188 ? 18.108 1.268 -0.264 1.00 88.94 188 GLN A N 1
ATOM 1483 C CA . GLN A 1 188 ? 19.211 0.538 0.369 1.00 88.94 188 GLN A CA 1
ATOM 1484 C C . GLN A 1 188 ? 18.874 0.135 1.809 1.00 88.94 188 GLN A C 1
ATOM 1486 O O . GLN A 1 188 ? 19.141 -0.998 2.213 1.00 88.94 188 GLN A O 1
ATOM 1491 N N . ALA A 1 189 ? 18.256 1.043 2.569 1.00 92.00 189 ALA A N 1
ATOM 1492 C CA . ALA A 1 189 ? 17.791 0.767 3.923 1.00 92.00 189 ALA A CA 1
ATOM 1493 C C . ALA A 1 189 ? 16.710 -0.323 3.938 1.00 92.00 189 ALA A C 1
ATOM 1495 O O . ALA A 1 189 ? 16.782 -1.228 4.762 1.00 92.00 189 ALA A O 1
ATOM 1496 N N . ALA A 1 190 ? 15.755 -0.289 3.003 1.00 93.56 190 ALA A N 1
ATOM 1497 C CA . ALA A 1 190 ? 14.715 -1.307 2.886 1.00 93.56 190 ALA A CA 1
ATOM 1498 C C . ALA A 1 190 ? 15.311 -2.693 2.595 1.00 93.56 190 ALA A C 1
ATOM 1500 O O . ALA A 1 190 ? 14.955 -3.659 3.267 1.00 93.56 190 ALA A O 1
ATOM 1501 N N . ASP A 1 191 ? 16.252 -2.803 1.656 1.00 91.69 191 ASP A N 1
ATOM 1502 C CA . ASP A 1 191 ? 16.924 -4.074 1.357 1.00 91.69 191 ASP A CA 1
ATOM 1503 C C . ASP A 1 191 ? 17.709 -4.611 2.566 1.00 91.69 191 ASP A C 1
ATOM 1505 O O . ASP A 1 191 ? 17.627 -5.800 2.901 1.00 91.69 191 ASP A O 1
ATOM 1509 N N . ALA A 1 192 ? 18.455 -3.737 3.250 1.00 95.69 192 ALA A N 1
ATOM 1510 C CA . ALA A 1 192 ? 19.217 -4.100 4.442 1.00 95.69 192 ALA A CA 1
ATOM 1511 C C . ALA A 1 192 ? 18.300 -4.564 5.586 1.00 95.69 192 ALA A C 1
ATOM 1513 O O . ALA A 1 192 ? 18.535 -5.624 6.179 1.00 95.69 192 ALA A O 1
ATOM 1514 N N . ASP A 1 193 ? 17.232 -3.812 5.847 1.00 97.56 193 ASP A N 1
ATOM 1515 C CA . ASP A 1 193 ? 16.251 -4.114 6.880 1.00 97.56 193 ASP A CA 1
ATOM 1516 C C . ASP A 1 193 ? 15.523 -5.419 6.597 1.00 97.56 193 ASP A C 1
ATOM 1518 O O . ASP A 1 193 ? 15.407 -6.243 7.498 1.00 97.56 193 ASP A O 1
ATOM 1522 N N . MET A 1 194 ? 15.070 -5.663 5.364 1.00 97.56 194 MET A N 1
ATOM 1523 C CA . MET A 1 194 ? 14.361 -6.902 5.033 1.00 97.56 194 MET A CA 1
ATOM 1524 C C . MET A 1 194 ? 15.269 -8.115 5.200 1.00 97.56 194 MET A C 1
ATOM 1526 O O . MET A 1 194 ? 14.846 -9.135 5.748 1.00 97.56 194 MET A O 1
ATOM 1530 N N . LYS A 1 195 ? 16.546 -8.010 4.817 1.00 97.25 195 LYS A N 1
ATOM 1531 C CA . LYS A 1 195 ? 17.521 -9.086 5.042 1.00 97.25 195 LYS A CA 1
ATOM 1532 C C . LYS A 1 195 ? 17.705 -9.369 6.532 1.00 97.25 195 LYS A C 1
ATOM 1534 O O . LYS A 1 195 ? 17.719 -10.532 6.947 1.00 97.25 195 LYS A O 1
ATOM 1539 N N . ALA A 1 196 ? 17.839 -8.320 7.337 1.00 97.81 196 ALA A N 1
ATOM 1540 C CA . ALA A 1 196 ? 17.970 -8.433 8.781 1.00 97.81 196 ALA A CA 1
ATOM 1541 C C . ALA A 1 196 ? 16.686 -8.986 9.426 1.00 97.81 196 ALA A C 1
ATOM 1543 O O . ALA A 1 196 ? 16.763 -9.897 10.248 1.00 97.81 196 ALA A O 1
ATOM 1544 N N . LEU A 1 197 ? 15.514 -8.532 8.982 1.00 97.69 197 LEU A N 1
ATOM 1545 C CA . LEU A 1 197 ? 14.201 -8.971 9.443 1.00 97.69 197 LEU A CA 1
ATOM 1546 C C . LEU A 1 197 ? 13.999 -10.473 9.221 1.00 97.69 197 LEU A C 1
ATOM 1548 O O . LEU A 1 197 ? 13.615 -11.185 10.152 1.00 97.69 197 LEU A O 1
ATOM 1552 N N . LEU A 1 198 ? 14.305 -10.981 8.021 1.00 97.38 198 LEU A N 1
ATOM 1553 C CA . LEU A 1 198 ? 14.220 -12.417 7.732 1.00 97.38 198 LEU A CA 1
ATOM 1554 C C . LEU A 1 198 ? 15.185 -13.226 8.603 1.00 97.38 198 LEU A C 1
ATOM 1556 O O . LEU A 1 198 ? 14.815 -14.290 9.096 1.00 97.38 198 LEU A O 1
ATOM 1560 N N . LYS A 1 199 ? 16.398 -12.712 8.844 1.00 96.75 199 LYS A N 1
ATOM 1561 C CA . LYS A 1 199 ? 17.381 -13.357 9.726 1.00 96.75 199 LYS A CA 1
ATOM 1562 C C . LYS A 1 199 ? 16.920 -13.387 11.188 1.00 96.75 199 LYS A C 1
ATOM 1564 O O . LYS A 1 199 ? 17.124 -14.395 11.854 1.00 96.75 199 LYS A O 1
ATOM 1569 N N . MET A 1 200 ? 16.319 -12.305 11.684 1.00 96.81 200 MET A N 1
ATOM 1570 C CA . MET A 1 200 ? 15.849 -12.189 13.071 1.00 96.81 200 MET A CA 1
ATOM 1571 C C . MET A 1 200 ? 14.643 -13.082 13.366 1.00 96.81 200 MET A C 1
ATOM 1573 O O . MET A 1 200 ? 14.507 -13.558 14.489 1.00 96.81 200 MET A O 1
ATOM 1577 N N . ASN A 1 201 ? 13.762 -13.285 12.384 1.00 96.94 201 ASN A N 1
ATOM 1578 C CA . ASN A 1 201 ? 12.474 -13.944 12.602 1.00 96.94 201 ASN A CA 1
ATOM 1579 C C . ASN A 1 201 ? 12.399 -15.357 12.008 1.00 96.94 201 ASN A C 1
ATOM 1581 O O . ASN A 1 201 ? 11.611 -16.161 12.491 1.00 96.94 201 ASN A O 1
ATOM 1585 N N . GLY A 1 202 ? 13.184 -15.680 10.978 1.00 95.69 202 GLY A N 1
ATOM 1586 C CA . GLY A 1 202 ? 13.112 -16.952 10.253 1.00 95.69 202 GLY A CA 1
ATOM 1587 C C . GLY A 1 202 ? 11.938 -17.035 9.264 1.00 95.69 202 GLY A C 1
ATOM 1588 O O . GLY A 1 202 ? 10.836 -16.571 9.535 1.00 95.69 202 GLY A O 1
ATOM 1589 N N . CYS A 1 203 ? 12.167 -17.673 8.112 1.00 95.00 203 CYS A N 1
ATOM 1590 C CA . CYS A 1 203 ? 11.285 -17.641 6.933 1.00 95.00 203 CYS A CA 1
ATOM 1591 C C . CYS A 1 203 ? 9.856 -18.184 7.124 1.00 95.00 203 CYS A C 1
ATOM 1593 O O . CYS A 1 203 ? 8.955 -17.776 6.395 1.00 95.00 203 CYS A O 1
ATOM 1595 N N . LYS A 1 204 ? 9.654 -19.117 8.064 1.00 93.81 204 LYS A N 1
ATOM 1596 C CA . LYS A 1 204 ? 8.358 -19.770 8.339 1.00 93.81 204 LYS A CA 1
ATOM 1597 C C . LYS A 1 204 ? 7.836 -19.499 9.751 1.00 93.81 204 LYS A C 1
ATOM 1599 O O . LYS A 1 204 ? 6.923 -20.188 10.200 1.00 93.81 204 LYS A O 1
ATOM 1604 N N . SER A 1 205 ? 8.427 -18.558 10.491 1.00 94.81 205 SER A N 1
ATOM 1605 C CA . SER A 1 205 ? 7.928 -18.270 11.836 1.00 94.81 205 SER A CA 1
ATOM 1606 C C . SER A 1 205 ? 6.535 -17.656 11.775 1.00 94.81 205 SER A C 1
ATOM 1608 O O . SER A 1 205 ? 6.217 -16.883 10.869 1.00 94.81 205 SER A O 1
ATOM 1610 N N . ALA A 1 206 ? 5.708 -17.968 12.774 1.00 93.88 206 ALA A N 1
ATOM 1611 C CA . ALA A 1 206 ? 4.360 -17.418 12.874 1.00 93.88 206 ALA A CA 1
ATOM 1612 C C . ALA A 1 206 ? 4.366 -15.878 12.845 1.00 93.88 206 ALA A C 1
ATOM 1614 O O . ALA A 1 206 ? 3.492 -15.264 12.234 1.00 93.88 206 ALA A O 1
ATOM 1615 N N . GLY A 1 207 ? 5.379 -15.248 13.453 1.00 94.06 207 GLY A N 1
ATOM 1616 C CA . GLY A 1 207 ? 5.533 -13.797 13.447 1.00 94.06 207 GLY A CA 1
ATOM 1617 C C . GLY A 1 207 ? 5.815 -13.220 12.070 1.00 94.06 207 GLY A C 1
ATOM 1618 O O . GLY A 1 207 ? 5.169 -12.249 11.672 1.00 94.06 207 GLY A O 1
ATOM 1619 N N . LEU A 1 208 ? 6.731 -13.835 11.318 1.00 96.44 208 LEU A N 1
ATOM 1620 C CA . LEU A 1 208 ? 7.043 -13.375 9.971 1.00 96.44 208 LEU A CA 1
ATOM 1621 C C . LEU A 1 208 ? 5.885 -13.620 9.000 1.00 96.44 208 LEU A C 1
ATOM 1623 O O . LEU A 1 208 ? 5.578 -12.734 8.208 1.00 96.44 208 LEU A O 1
ATOM 1627 N N . MET A 1 209 ? 5.216 -14.773 9.078 1.00 95.25 209 MET A N 1
ATOM 1628 C CA . MET A 1 209 ? 4.059 -15.067 8.221 1.00 95.25 209 MET A CA 1
ATOM 1629 C C . MET A 1 209 ? 2.914 -14.088 8.478 1.00 95.25 209 MET A C 1
ATOM 1631 O O . MET A 1 209 ? 2.319 -13.557 7.545 1.00 95.25 209 MET A O 1
ATOM 1635 N N . ARG A 1 210 ? 2.674 -13.743 9.745 1.00 94.38 210 ARG A N 1
ATOM 1636 C CA . ARG A 1 210 ? 1.713 -12.701 10.104 1.00 94.38 210 ARG A CA 1
ATOM 1637 C C . ARG A 1 210 ? 2.111 -11.326 9.571 1.00 94.38 210 ARG A C 1
ATOM 1639 O O . ARG A 1 210 ? 1.261 -10.587 9.077 1.00 94.38 210 ARG A O 1
ATOM 1646 N N . PHE A 1 211 ? 3.387 -10.963 9.697 1.00 96.81 211 PHE A N 1
ATOM 1647 C CA . PHE A 1 211 ? 3.906 -9.736 9.102 1.00 96.81 211 PHE A CA 1
ATOM 1648 C C . PHE A 1 211 ? 3.684 -9.728 7.585 1.00 96.81 211 PHE A C 1
ATOM 1650 O O . PHE A 1 211 ? 3.195 -8.726 7.073 1.00 96.81 211 PHE A O 1
ATOM 1657 N N . GLN A 1 212 ? 3.963 -10.834 6.888 1.00 97.19 212 GLN A N 1
ATOM 1658 C CA . GLN A 1 212 ? 3.728 -10.981 5.450 1.00 97.19 212 GLN A CA 1
ATOM 1659 C C . GLN A 1 212 ? 2.254 -10.768 5.097 1.00 97.19 212 GLN A C 1
ATOM 1661 O O . GLN A 1 212 ? 1.946 -9.995 4.189 1.00 97.19 212 GLN A O 1
ATOM 1666 N N . ASP A 1 213 ? 1.342 -11.403 5.832 1.00 95.56 213 ASP A N 1
ATOM 1667 C CA . ASP A 1 213 ? -0.092 -11.243 5.613 1.00 95.56 213 ASP A CA 1
ATOM 1668 C C . ASP A 1 213 ? -0.536 -9.798 5.807 1.00 95.56 213 ASP A C 1
ATOM 1670 O O . ASP A 1 213 ? -1.230 -9.246 4.956 1.00 95.56 213 ASP A O 1
ATOM 1674 N N . ASN A 1 214 ? -0.102 -9.143 6.882 1.00 94.88 214 ASN A N 1
ATOM 1675 C CA . ASN A 1 214 ? -0.442 -7.743 7.102 1.00 94.88 214 ASN A CA 1
ATOM 1676 C C . ASN A 1 214 ? 0.226 -6.807 6.087 1.00 94.88 214 ASN A C 1
ATOM 1678 O O . ASN A 1 214 ? -0.408 -5.850 5.647 1.00 94.88 214 ASN A O 1
ATOM 1682 N N . LEU A 1 215 ? 1.457 -7.084 5.658 1.00 96.75 215 LEU A N 1
ATOM 1683 C CA . LEU A 1 215 ? 2.129 -6.335 4.596 1.00 96.75 215 LEU A CA 1
ATOM 1684 C C . LEU A 1 215 ? 1.320 -6.419 3.296 1.00 96.75 215 LEU A C 1
ATOM 1686 O O . LEU A 1 215 ? 1.053 -5.401 2.656 1.00 96.75 215 LEU A O 1
ATOM 1690 N N . ARG A 1 216 ? 0.861 -7.625 2.946 1.00 96.25 216 ARG A N 1
ATOM 1691 C CA . ARG A 1 216 ? -0.011 -7.884 1.798 1.00 96.25 216 ARG A CA 1
ATOM 1692 C C . ARG A 1 216 ? -1.370 -7.207 1.945 1.00 96.25 216 ARG A C 1
ATOM 1694 O O . ARG A 1 216 ? -1.849 -6.594 0.998 1.00 96.25 216 ARG A O 1
ATOM 1701 N N . LEU A 1 217 ? -2.001 -7.279 3.113 1.00 90.62 217 LEU A N 1
ATOM 1702 C CA . LEU A 1 217 ? -3.292 -6.635 3.362 1.00 90.62 217 LEU A CA 1
ATOM 1703 C C . LEU A 1 217 ? -3.179 -5.114 3.262 1.00 90.62 217 LEU A C 1
ATOM 1705 O O . LEU A 1 217 ? -4.022 -4.505 2.610 1.00 90.62 217 LEU A O 1
ATOM 1709 N N . PHE A 1 218 ? -2.117 -4.510 3.797 1.00 90.12 218 PHE A N 1
ATOM 1710 C CA . PHE A 1 218 ? -1.850 -3.085 3.610 1.00 90.12 218 PHE A CA 1
ATOM 1711 C C . PHE A 1 218 ? -1.667 -2.753 2.124 1.00 90.12 218 PHE A C 1
ATOM 1713 O O . PHE A 1 218 ? -2.343 -1.869 1.594 1.00 90.12 218 PHE A O 1
ATOM 1720 N N . ALA A 1 219 ? -0.843 -3.539 1.426 1.00 90.88 219 ALA A N 1
ATOM 1721 C CA . ALA A 1 219 ? -0.604 -3.405 -0.006 1.00 90.88 219 ALA A CA 1
ATOM 1722 C C . ALA A 1 219 ? -1.852 -3.601 -0.866 1.00 90.88 219 ALA A C 1
ATOM 1724 O O . ALA A 1 219 ? -1.887 -3.065 -1.966 1.00 90.88 219 ALA A O 1
ATOM 1725 N N . LEU A 1 220 ? -2.860 -4.341 -0.391 1.00 85.69 220 LEU A N 1
ATOM 1726 C CA . LEU A 1 220 ? -4.163 -4.549 -1.032 1.00 85.69 220 LEU A CA 1
ATOM 1727 C C . LEU A 1 220 ? -5.231 -3.556 -0.559 1.00 85.69 220 LEU A C 1
ATOM 1729 O O . LEU A 1 220 ? -6.339 -3.561 -1.096 1.00 85.69 220 LEU A O 1
ATOM 1733 N N . GLY A 1 221 ? -4.917 -2.694 0.411 1.00 76.44 221 GLY A N 1
ATOM 1734 C CA . GLY A 1 221 ? -5.890 -1.808 1.040 1.00 76.44 221 GLY A CA 1
ATOM 1735 C C . GLY A 1 221 ? -6.987 -2.581 1.769 1.00 76.44 221 GLY A C 1
ATOM 1736 O O . GLY A 1 221 ? -8.130 -2.161 1.764 1.00 76.44 221 GLY A O 1
ATOM 1737 N N . LYS A 1 222 ? -6.678 -3.730 2.360 1.00 80.12 222 LYS A N 1
ATOM 1738 C CA . LYS A 1 222 ? -7.613 -4.532 3.156 1.00 80.12 222 LYS A CA 1
ATOM 1739 C C . LYS A 1 222 ? -7.410 -4.268 4.648 1.00 80.12 222 LYS A C 1
ATOM 1741 O O . LYS A 1 222 ? -6.422 -3.662 5.057 1.00 80.12 222 LYS A O 1
ATOM 1746 N N . GLN A 1 223 ? -8.364 -4.708 5.467 1.00 76.69 223 GLN A N 1
ATOM 1747 C CA . GLN A 1 223 ? -8.245 -4.602 6.923 1.00 76.69 223 GLN A CA 1
ATOM 1748 C C . GLN A 1 223 ? -7.079 -5.451 7.452 1.00 76.69 223 GLN A C 1
ATOM 1750 O O . GLN A 1 223 ? -6.855 -6.543 6.925 1.00 76.69 223 GLN A O 1
ATOM 1755 N N . PRO A 1 224 ? -6.361 -4.980 8.487 1.00 84.31 224 PRO A N 1
ATOM 1756 C CA . PRO A 1 224 ? -5.290 -5.741 9.110 1.00 84.31 224 PRO A CA 1
ATOM 1757 C C . PRO A 1 224 ? -5.825 -6.937 9.901 1.00 84.31 224 PRO A C 1
ATOM 1759 O O . PRO A 1 224 ? -6.976 -6.961 10.342 1.00 84.31 224 PRO A O 1
ATOM 1762 N N . ILE A 1 225 ? -4.935 -7.885 10.178 1.00 85.56 225 ILE A N 1
ATOM 1763 C CA . ILE A 1 225 ? -5.102 -8.910 11.204 1.00 85.56 225 ILE A CA 1
ATOM 1764 C C . ILE A 1 225 ? -4.483 -8.352 12.506 1.00 85.56 225 ILE A C 1
ATOM 1766 O O . ILE A 1 225 ? -3.250 -8.301 12.621 1.00 85.56 225 ILE A O 1
ATOM 1770 N N . PRO A 1 226 ? -5.284 -7.925 13.505 1.00 80.56 226 PRO A N 1
ATOM 1771 C CA . PRO A 1 226 ? -4.781 -7.382 14.771 1.00 80.56 226 PRO A CA 1
ATOM 1772 C C . PRO A 1 226 ? -4.326 -8.495 15.720 1.00 80.56 226 PRO A C 1
ATOM 1774 O O . PRO A 1 226 ? -4.895 -9.593 15.707 1.00 80.56 226 PRO A O 1
ATOM 1777 N N . ILE A 1 227 ? -3.277 -8.254 16.516 1.00 82.69 227 ILE A N 1
ATOM 1778 C CA . ILE A 1 227 ? -2.848 -9.212 17.554 1.00 82.69 227 ILE A CA 1
ATOM 1779 C C . ILE A 1 227 ? -4.023 -9.420 18.524 1.00 82.69 227 ILE A C 1
ATOM 1781 O O . ILE A 1 227 ? -4.652 -8.449 18.951 1.00 82.69 227 ILE A O 1
ATOM 1785 N N . SER A 1 228 ? -4.348 -10.687 18.801 1.00 61.03 228 SER A N 1
ATOM 1786 C CA . SER A 1 228 ? -5.446 -11.107 19.680 1.00 61.03 228 SER A CA 1
ATOM 1787 C C . SER A 1 228 ? -5.505 -10.277 20.965 1.00 61.03 228 SER A C 1
ATOM 1789 O O . SER A 1 228 ? -4.480 -10.029 21.596 1.00 61.03 228 SER A O 1
ATOM 1791 N N . GLY A 1 229 ? -6.709 -9.827 21.323 1.00 49.44 229 GLY A N 1
ATOM 1792 C CA . GLY A 1 229 ? -6.984 -8.995 22.501 1.00 49.44 229 GLY A CA 1
ATOM 1793 C C . GLY A 1 229 ? -7.682 -7.674 22.174 1.00 49.44 229 GLY A C 1
ATOM 1794 O O . GLY A 1 229 ? -8.437 -7.156 22.991 1.00 49.44 229 GLY A O 1
ATOM 1795 N N . LYS A 1 230 ? -7.537 -7.164 20.947 1.00 46.72 230 LYS A N 1
ATOM 1796 C CA . LYS A 1 230 ? -8.465 -6.168 20.399 1.00 46.72 230 LYS A CA 1
ATOM 1797 C C . LYS A 1 230 ? -9.364 -6.887 19.410 1.00 46.72 230 LYS A C 1
ATOM 1799 O O . LYS A 1 230 ? -9.002 -7.051 18.246 1.00 46.72 230 LYS A O 1
ATOM 1804 N N . ALA A 1 231 ? -10.509 -7.370 19.900 1.00 41.25 231 ALA A N 1
ATOM 1805 C CA . ALA A 1 231 ? -11.616 -7.785 19.045 1.00 41.25 231 ALA A CA 1
ATOM 1806 C C . ALA A 1 231 ? -11.753 -6.771 17.901 1.00 41.25 231 ALA A C 1
ATOM 1808 O O . ALA A 1 231 ? -11.577 -5.575 18.157 1.00 41.25 231 ALA A O 1
ATOM 1809 N N . LYS A 1 232 ? -12.031 -7.242 16.667 1.00 48.66 232 LYS A N 1
ATOM 1810 C CA . LYS A 1 232 ? -12.489 -6.387 15.555 1.00 48.66 232 LYS A CA 1
ATOM 1811 C C . LYS A 1 232 ? -13.351 -5.309 16.189 1.00 48.66 232 LYS A C 1
ATOM 1813 O O . LYS A 1 232 ? -14.376 -5.674 16.766 1.00 48.66 232 LYS A O 1
ATOM 1818 N N . ALA A 1 233 ? -12.895 -4.053 16.198 1.00 48.53 233 ALA A N 1
ATOM 1819 C CA . ALA A 1 233 ? -13.688 -2.987 16.783 1.00 48.53 233 ALA A CA 1
ATOM 1820 C C . ALA A 1 233 ? -15.035 -3.092 16.078 1.00 48.53 233 ALA A C 1
ATOM 1822 O O . ALA A 1 233 ? -15.095 -2.964 14.854 1.00 48.53 233 ALA A O 1
ATOM 1823 N N . VAL A 1 234 ? -16.075 -3.497 16.813 1.00 52.38 234 VAL A N 1
ATOM 1824 C CA . VAL A 1 234 ? -17.424 -3.529 16.270 1.00 52.38 234 VAL A CA 1
ATOM 1825 C C . VAL A 1 234 ? -17.684 -2.073 15.971 1.00 52.38 234 VAL A C 1
ATOM 1827 O O . VAL A 1 234 ? -17.847 -1.272 16.890 1.00 52.38 234 VAL A O 1
ATOM 1830 N N . VAL A 1 235 ? -17.563 -1.715 14.696 1.00 59.19 235 VAL A N 1
ATOM 1831 C CA . VAL A 1 235 ? -17.661 -0.335 14.254 1.00 59.19 235 VAL A CA 1
ATOM 1832 C C . VAL A 1 235 ? -19.046 0.111 14.675 1.00 59.19 235 VAL A C 1
ATOM 1834 O O . VAL A 1 235 ? -20.053 -0.383 14.169 1.00 59.19 235 VAL A O 1
ATOM 1837 N N . SER A 1 236 ? -19.111 0.974 15.685 1.00 61.06 236 SER A N 1
ATOM 1838 C CA . SER A 1 236 ? -20.390 1.499 16.130 1.00 61.06 236 SER A CA 1
ATOM 1839 C C . SER A 1 236 ? -20.909 2.392 15.013 1.00 61.06 236 SER A C 1
ATOM 1841 O O . SER A 1 236 ? -20.462 3.522 14.858 1.00 61.06 236 SER A O 1
ATOM 1843 N N . TYR A 1 237 ? -21.841 1.893 14.205 1.00 64.69 237 TYR A N 1
ATOM 1844 C CA . TYR A 1 237 ? -22.455 2.670 13.122 1.00 64.69 237 TYR A CA 1
ATOM 1845 C C . TYR A 1 237 ? -23.374 3.781 13.643 1.00 64.69 237 TYR A C 1
ATOM 1847 O O . TYR A 1 237 ? -23.867 4.604 12.872 1.00 64.69 237 TYR A O 1
ATOM 1855 N N . LYS A 1 238 ? -23.644 3.796 14.954 1.00 66.06 238 LYS A N 1
ATOM 1856 C CA . LYS A 1 238 ? -24.522 4.770 15.592 1.00 66.06 238 LYS A CA 1
ATOM 1857 C C . LYS A 1 238 ? -23.757 6.061 15.873 1.00 66.06 238 LYS A C 1
ATOM 1859 O O . LYS A 1 238 ? -22.654 6.036 16.406 1.00 66.06 238 LYS A O 1
ATOM 1864 N N . ASN A 1 239 ? -24.396 7.181 15.541 1.00 76.38 239 ASN A N 1
ATOM 1865 C CA . ASN A 1 239 ? -23.937 8.538 15.841 1.00 76.38 239 ASN A CA 1
ATOM 1866 C C . ASN A 1 239 ? -22.567 8.915 15.242 1.00 76.38 239 ASN A C 1
ATOM 1868 O O . ASN A 1 239 ? -21.760 9.579 15.882 1.00 76.38 239 ASN A O 1
ATOM 1872 N N . GLN A 1 240 ? -22.297 8.498 14.004 1.00 86.00 240 GLN A N 1
ATOM 1873 C CA . GLN A 1 240 ? -21.076 8.870 13.287 1.00 86.00 240 GLN A CA 1
ATOM 1874 C C . GLN A 1 240 ? -21.218 10.241 12.600 1.00 86.00 240 GLN A C 1
ATOM 1876 O O . GLN A 1 240 ? -22.261 10.593 12.045 1.00 86.00 240 GLN A O 1
ATOM 1881 N N . ASN A 1 241 ? -20.147 11.027 12.593 1.00 92.19 241 ASN A N 1
ATOM 1882 C CA . ASN A 1 241 ? -20.008 12.270 11.850 1.00 92.19 241 ASN A CA 1
ATOM 1883 C C . ASN A 1 241 ? -19.588 11.960 10.409 1.00 92.19 241 ASN A C 1
ATOM 1885 O O . ASN A 1 241 ? -18.428 12.108 10.019 1.00 92.19 241 ASN A O 1
ATOM 1889 N N . LEU A 1 242 ? -20.561 11.506 9.618 1.00 93.19 242 LEU A N 1
ATOM 1890 C CA . LEU A 1 242 ? -20.343 11.107 8.227 1.00 93.19 242 LEU A CA 1
ATOM 1891 C C . LEU A 1 242 ? -19.949 12.283 7.322 1.00 93.19 242 LEU A C 1
ATOM 1893 O O . LEU A 1 242 ? -19.257 12.073 6.331 1.00 93.19 242 LEU A O 1
ATOM 1897 N N . THR A 1 243 ? -20.306 13.517 7.693 1.00 94.69 243 THR A N 1
ATOM 1898 C CA . THR A 1 243 ? -19.815 14.736 7.034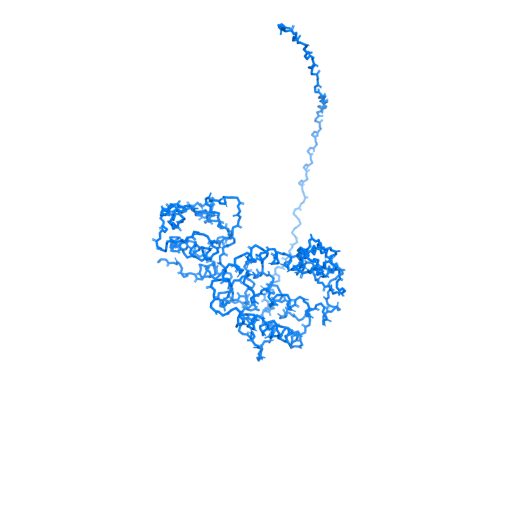 1.00 94.69 243 THR A CA 1
ATOM 1899 C C . THR A 1 243 ? -18.307 14.860 7.182 1.00 94.69 243 THR A C 1
ATOM 1901 O O . THR A 1 243 ? -17.607 14.979 6.182 1.00 94.69 243 THR A O 1
ATOM 1904 N N . LYS A 1 244 ? -17.788 14.759 8.411 1.00 94.62 244 LYS A N 1
ATOM 1905 C CA . LYS A 1 244 ? -16.342 14.790 8.659 1.00 94.62 244 LYS A CA 1
ATOM 1906 C C . LYS A 1 244 ? -15.631 13.608 7.990 1.00 94.62 244 LYS A C 1
ATOM 1908 O O . LYS A 1 244 ? -14.558 13.787 7.431 1.00 94.62 244 LYS A O 1
ATOM 1913 N N . LEU A 1 245 ? -16.234 12.416 8.005 1.00 94.69 245 LEU A N 1
ATOM 1914 C CA . LEU A 1 245 ? -15.668 11.239 7.339 1.00 94.69 245 LEU A CA 1
ATOM 1915 C C . LEU A 1 245 ? -15.531 11.445 5.827 1.00 94.69 245 LEU A C 1
ATOM 1917 O O . LEU A 1 245 ? -14.458 11.215 5.276 1.00 94.69 245 LEU A O 1
ATOM 1921 N N . ALA A 1 246 ? -16.599 11.888 5.160 1.00 96.19 246 ALA A N 1
ATOM 1922 C CA . ALA A 1 246 ? -16.555 12.200 3.736 1.00 96.19 246 ALA A CA 1
ATOM 1923 C C . ALA A 1 246 ? -15.543 13.318 3.440 1.00 96.19 246 ALA A C 1
ATOM 1925 O O . ALA A 1 246 ? -14.831 13.241 2.444 1.00 96.19 246 ALA A O 1
ATOM 1926 N N . GLU A 1 247 ? -15.449 14.319 4.318 1.00 96.12 247 GLU A N 1
ATOM 1927 C CA . GLU A 1 247 ? -14.528 15.452 4.185 1.00 96.12 247 GLU A CA 1
ATOM 1928 C C . GLU A 1 247 ? -13.076 14.988 4.217 1.00 96.12 247 GLU A C 1
ATOM 1930 O O . GLU A 1 247 ? -12.318 15.302 3.302 1.00 96.12 247 GLU A O 1
ATOM 1935 N N . ASP A 1 248 ? -12.703 14.189 5.215 1.00 94.50 248 ASP A N 1
ATOM 1936 C CA . ASP A 1 248 ? -11.342 13.676 5.339 1.00 94.50 248 ASP A CA 1
ATOM 1937 C C . ASP A 1 248 ? -11.008 12.717 4.186 1.00 94.50 248 ASP A C 1
ATOM 1939 O O . ASP A 1 248 ? -9.936 12.828 3.591 1.00 94.50 248 ASP A O 1
ATOM 1943 N N . LEU A 1 249 ? -11.928 11.816 3.813 1.00 94.50 249 LEU A N 1
ATOM 1944 C CA . LEU A 1 249 ? -11.722 10.861 2.716 1.00 94.50 249 LEU A CA 1
ATOM 1945 C C . LEU A 1 249 ? -11.528 11.561 1.364 1.00 94.50 249 LEU A C 1
ATOM 1947 O O . LEU A 1 249 ? -10.614 11.214 0.613 1.00 94.50 249 LEU A O 1
ATOM 1951 N N . VAL A 1 250 ? -12.370 12.548 1.044 1.00 95.38 250 VAL A N 1
ATOM 1952 C CA . VAL A 1 250 ? -12.251 13.306 -0.207 1.00 95.38 250 VAL A CA 1
ATOM 1953 C C . VAL A 1 250 ? -11.021 14.201 -0.180 1.00 95.38 250 VAL A C 1
ATOM 1955 O O . VAL A 1 250 ? -10.304 14.247 -1.178 1.00 95.38 250 VAL A O 1
ATOM 1958 N N . PHE A 1 251 ? -10.742 14.881 0.936 1.00 93.94 251 PHE A N 1
ATOM 1959 C CA . PHE A 1 251 ? -9.549 15.715 1.077 1.00 93.94 251 PHE A CA 1
ATOM 1960 C C . PHE A 1 251 ? -8.280 14.900 0.837 1.00 93.94 251 PHE A C 1
ATOM 1962 O O . PHE A 1 251 ? -7.435 15.300 0.034 1.00 93.94 251 PHE A O 1
ATOM 1969 N N . GLU A 1 252 ? -8.165 13.738 1.476 1.00 87.44 252 GLU A N 1
ATOM 1970 C CA . GLU A 1 252 ? -6.998 12.878 1.334 1.00 87.44 252 GLU A CA 1
ATOM 1971 C C . GLU A 1 252 ? -6.846 12.388 -0.106 1.00 87.44 252 GLU A C 1
ATOM 1973 O O . GLU A 1 252 ? -5.803 12.597 -0.727 1.00 87.44 252 GLU A O 1
ATOM 1978 N N . HIS A 1 253 ? -7.924 11.869 -0.697 1.00 88.38 253 HIS A N 1
ATOM 1979 C CA . HIS A 1 253 ? -7.892 11.425 -2.085 1.00 88.38 253 HIS A CA 1
ATOM 1980 C C . HIS A 1 253 ? -7.604 12.578 -3.060 1.00 88.38 253 HIS A C 1
ATOM 1982 O O . HIS A 1 253 ? -6.893 12.387 -4.044 1.00 88.38 253 HIS A O 1
ATOM 1988 N N . SER A 1 254 ? -8.095 13.794 -2.803 1.00 89.00 254 SER A N 1
ATOM 1989 C CA . SER A 1 254 ? -7.821 14.974 -3.640 1.00 89.00 254 SER A CA 1
ATOM 1990 C C . SER A 1 254 ? -6.343 15.355 -3.691 1.00 89.00 254 SER A C 1
ATOM 1992 O O . SER A 1 254 ? -5.903 15.981 -4.657 1.00 89.00 254 SER A O 1
ATOM 1994 N N . LYS A 1 255 ? -5.572 14.861 -2.708 1.00 83.50 255 LYS A N 1
ATOM 1995 C CA . LYS A 1 255 ? -4.120 14.641 -2.741 1.00 83.50 255 LYS A CA 1
ATOM 1996 C C . LYS A 1 255 ? -3.623 14.334 -4.156 1.00 83.50 255 LYS A C 1
ATOM 1998 O O . LYS A 1 255 ? -2.627 14.887 -4.635 1.00 83.50 255 LYS A O 1
ATOM 2003 N N . THR A 1 256 ? -4.333 13.407 -4.798 1.00 75.25 256 THR A N 1
ATOM 2004 C CA . THR A 1 256 ? -4.002 12.743 -6.063 1.00 75.25 256 THR A CA 1
ATOM 2005 C C . THR A 1 256 ? -4.392 13.483 -7.331 1.00 75.25 256 THR A C 1
ATOM 2007 O O . THR A 1 256 ? -3.939 13.124 -8.415 1.00 75.25 256 THR A O 1
ATOM 2010 N N . TRP A 1 257 ? -5.177 14.549 -7.226 1.00 82.81 257 TRP A N 1
ATOM 2011 C CA . TRP A 1 257 ? -5.703 15.229 -8.401 1.00 82.81 257 TRP A CA 1
ATOM 2012 C C . TRP A 1 257 ? -4.624 16.068 -9.090 1.00 82.81 257 TRP A C 1
ATOM 2014 O O . TRP A 1 257 ? -3.915 16.847 -8.457 1.00 82.81 257 TRP A O 1
ATOM 2024 N N . ALA A 1 258 ? -4.498 15.909 -10.409 1.00 74.38 258 ALA A N 1
ATOM 2025 C CA . ALA A 1 258 ? -3.470 16.598 -11.188 1.00 74.38 258 ALA A CA 1
ATOM 2026 C C . ALA A 1 258 ? -3.780 18.092 -11.390 1.00 74.38 258 ALA A C 1
ATOM 2028 O O . ALA A 1 258 ? -2.893 18.933 -11.268 1.00 74.38 258 ALA A O 1
ATOM 2029 N N . MET A 1 259 ? -5.040 18.417 -11.698 1.00 78.44 259 MET A N 1
ATOM 2030 C CA . MET A 1 259 ? -5.447 19.762 -12.137 1.00 78.44 259 MET A CA 1
ATOM 2031 C C . MET A 1 259 ? -6.440 20.434 -11.186 1.00 78.44 259 MET A C 1
ATOM 2033 O O . MET A 1 259 ? -6.415 21.651 -11.022 1.00 78.44 259 MET A O 1
ATOM 2037 N N . ASN A 1 260 ? -7.307 19.647 -10.549 1.00 87.12 260 ASN A N 1
ATOM 2038 C CA . ASN A 1 260 ? -8.347 20.155 -9.664 1.00 87.12 260 ASN A CA 1
ATOM 2039 C C . ASN A 1 260 ? -7.830 20.240 -8.229 1.00 87.12 260 ASN A C 1
ATOM 2041 O O . ASN A 1 260 ? -7.163 19.325 -7.749 1.00 87.12 260 ASN A O 1
ATOM 2045 N N . ARG A 1 261 ? -8.189 21.306 -7.514 1.00 89.50 261 ARG A N 1
ATOM 2046 C CA . ARG A 1 261 ? -7.936 21.438 -6.077 1.00 89.50 261 ARG A CA 1
ATOM 2047 C C . ARG A 1 261 ? -9.233 21.374 -5.305 1.00 89.50 261 ARG A C 1
ATOM 2049 O O . ARG A 1 261 ? -10.105 22.216 -5.476 1.00 89.50 261 ARG A O 1
ATOM 2056 N N . TYR A 1 262 ? -9.347 20.387 -4.438 1.00 94.06 262 TYR A N 1
ATOM 2057 C CA . TYR A 1 262 ? -10.469 20.285 -3.524 1.00 94.06 262 TYR A CA 1
ATOM 2058 C C . TYR A 1 262 ? -10.493 21.450 -2.527 1.00 94.06 262 TYR A C 1
ATOM 2060 O O . TYR A 1 262 ? -9.453 21.857 -2.002 1.00 94.06 262 TYR A O 1
ATOM 2068 N N . GLN A 1 263 ? -11.685 21.977 -2.250 1.00 95.06 263 GLN A N 1
ATOM 2069 C CA . GLN A 1 263 ? -11.883 22.986 -1.220 1.00 95.06 263 GLN A CA 1
ATOM 2070 C C . GLN A 1 263 ? -12.255 22.308 0.100 1.00 95.06 263 GLN A C 1
ATOM 2072 O O . GLN A 1 263 ? -13.339 21.743 0.228 1.00 95.06 263 GLN A O 1
ATOM 2077 N N . ARG A 1 264 ? -11.379 22.402 1.103 1.00 93.50 264 ARG A N 1
ATOM 2078 C CA . ARG A 1 264 ? -11.643 21.834 2.430 1.00 93.50 264 ARG A CA 1
ATOM 2079 C C . ARG A 1 264 ? -12.829 22.522 3.117 1.00 93.50 264 ARG A C 1
ATOM 2081 O O . ARG A 1 264 ? -13.002 23.734 2.994 1.00 93.50 264 ARG A O 1
ATOM 2088 N N . GLY A 1 265 ? -13.623 21.740 3.839 1.00 93.50 265 GLY A N 1
ATOM 2089 C CA . GLY A 1 265 ? -14.863 22.149 4.498 1.00 93.50 265 GLY A CA 1
ATOM 2090 C C . GLY A 1 265 ? -16.041 22.318 3.538 1.00 93.50 265 GLY A C 1
ATOM 2091 O O . GLY A 1 265 ? -16.978 23.043 3.861 1.00 93.50 265 GLY A O 1
ATOM 2092 N N . SER A 1 266 ? -15.979 21.727 2.340 1.00 95.62 266 SER A N 1
ATOM 2093 C CA . SER A 1 266 ? -17.013 21.892 1.309 1.00 95.62 266 SER A CA 1
ATOM 2094 C C . SER A 1 266 ? -17.978 20.715 1.184 1.00 95.62 266 SER A C 1
ATOM 2096 O O . SER A 1 266 ? -18.917 20.800 0.384 1.00 95.62 266 SER A O 1
ATOM 2098 N N . ILE A 1 267 ? -17.788 19.639 1.960 1.00 96.94 267 ILE A N 1
ATOM 2099 C CA . ILE A 1 267 ? -18.750 18.536 2.004 1.00 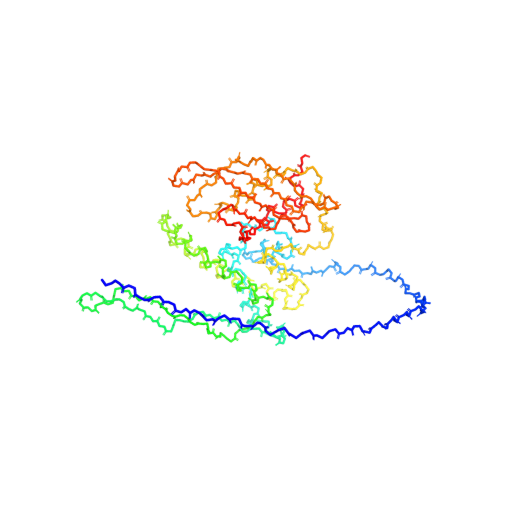96.94 267 ILE A CA 1
ATOM 2100 C C . ILE A 1 267 ? -20.117 19.044 2.444 1.00 96.94 267 ILE A C 1
ATOM 2102 O O . ILE A 1 267 ? -20.292 19.619 3.517 1.00 96.94 267 ILE A O 1
ATOM 2106 N N . THR A 1 268 ? -21.112 18.775 1.606 1.00 91.81 268 THR A N 1
ATOM 2107 C CA . THR A 1 268 ? -22.516 19.101 1.854 1.00 91.81 268 THR A CA 1
ATOM 2108 C C . THR A 1 268 ? -23.422 17.952 1.418 1.00 91.81 268 THR A C 1
ATOM 2110 O O . THR A 1 268 ? -23.065 17.152 0.553 1.00 91.81 268 THR A O 1
ATOM 2113 N N . SER A 1 269 ? -24.627 17.892 1.996 1.00 84.25 269 SER A N 1
ATOM 2114 C CA . SER A 1 269 ? -25.680 16.941 1.604 1.00 84.25 269 SER A CA 1
ATOM 2115 C C . SER A 1 269 ? -25.271 15.466 1.715 1.00 84.25 269 SER A C 1
ATOM 2117 O O . SER A 1 269 ? -25.368 14.726 0.738 1.00 84.25 269 SER A O 1
ATOM 2119 N N . VAL A 1 270 ? -24.838 15.034 2.904 1.00 92.50 270 VAL A N 1
ATOM 2120 C CA . VAL A 1 270 ? -24.536 13.618 3.162 1.00 92.50 270 VAL A CA 1
ATOM 2121 C C . VAL A 1 270 ? -25.834 12.816 3.235 1.00 92.50 270 VAL A C 1
ATOM 2123 O O . VAL A 1 270 ? -26.579 12.915 4.207 1.00 92.50 270 VAL A O 1
ATOM 2126 N N . ALA A 1 271 ? -26.102 12.030 2.197 1.00 93.75 271 ALA A N 1
ATOM 2127 C CA . ALA A 1 271 ? -27.190 11.063 2.166 1.00 93.75 271 ALA A CA 1
ATOM 2128 C C . ALA A 1 271 ? -26.659 9.676 2.539 1.00 93.75 271 ALA A C 1
ATOM 2130 O O . ALA A 1 271 ? -25.698 9.199 1.937 1.00 93.75 271 ALA A O 1
ATOM 2131 N N . GLU A 1 272 ? -27.298 9.034 3.513 1.00 93.31 272 GLU A N 1
ATOM 2132 C CA . GLU A 1 272 ? -26.972 7.685 3.978 1.00 93.31 272 GLU A CA 1
ATOM 2133 C C . GLU A 1 272 ? -27.854 6.648 3.288 1.00 93.31 272 GLU A C 1
ATOM 2135 O O . GLU A 1 272 ? -29.072 6.808 3.212 1.00 93.31 272 GLU A O 1
ATOM 2140 N N . ILE A 1 273 ? -27.249 5.552 2.846 1.00 92.69 273 ILE A N 1
ATOM 2141 C CA . ILE A 1 273 ? -27.951 4.385 2.319 1.00 92.69 273 ILE A CA 1
ATOM 2142 C C . ILE A 1 273 ? -27.551 3.188 3.178 1.00 92.69 273 ILE A C 1
ATOM 2144 O O . ILE A 1 273 ? -26.365 2.898 3.367 1.00 92.69 273 ILE A O 1
ATOM 2148 N N . LYS A 1 274 ? -28.563 2.511 3.719 1.00 91.25 274 LYS A N 1
ATOM 2149 C CA . LYS A 1 274 ? -28.422 1.376 4.633 1.00 91.25 274 LYS A CA 1
ATOM 2150 C C . LYS A 1 274 ? -29.056 0.128 4.032 1.00 91.25 274 LYS A C 1
ATOM 2152 O O . LYS A 1 274 ? -29.967 0.238 3.212 1.00 91.25 274 LYS A O 1
ATOM 2157 N N . ASP A 1 275 ? -28.568 -1.039 4.430 1.00 86.69 275 ASP A N 1
ATOM 2158 C CA . ASP A 1 275 ? -29.201 -2.314 4.093 1.00 86.69 275 ASP A CA 1
ATOM 2159 C C . ASP A 1 275 ? -30.445 -2.594 4.961 1.00 86.69 275 ASP A C 1
ATOM 2161 O O . ASP A 1 275 ? -30.819 -1.807 5.836 1.00 86.69 275 ASP A O 1
ATOM 2165 N N . SER A 1 276 ? -31.092 -3.739 4.726 1.00 84.31 276 SER A N 1
ATOM 2166 C CA . SER A 1 276 ? -32.266 -4.196 5.484 1.00 84.31 276 SER A CA 1
ATOM 2167 C C . SER A 1 276 ? -31.994 -4.448 6.971 1.00 84.31 276 SER A C 1
ATOM 2169 O O . SER A 1 276 ? -32.940 -4.524 7.752 1.00 84.31 276 SER A O 1
ATOM 2171 N N . GLN A 1 277 ? -30.727 -4.558 7.376 1.00 82.12 277 GLN A N 1
ATOM 2172 C CA . GLN A 1 277 ? -30.300 -4.720 8.767 1.00 82.12 277 GLN A CA 1
ATOM 2173 C C . GLN A 1 277 ? -29.892 -3.381 9.407 1.00 82.12 277 GLN A C 1
ATOM 2175 O O . GLN A 1 277 ? -29.484 -3.344 10.569 1.00 82.12 277 GLN A O 1
ATOM 2180 N N . GLY A 1 278 ? -30.010 -2.267 8.675 1.00 79.62 278 GLY A N 1
ATOM 2181 C CA . GLY A 1 278 ? -29.649 -0.930 9.142 1.00 79.62 278 GLY A CA 1
ATOM 2182 C C . GLY A 1 278 ? -28.146 -0.639 9.112 1.00 79.62 278 GLY A C 1
ATOM 2183 O O . GLY A 1 278 ? -27.717 0.384 9.657 1.00 79.62 278 GLY A O 1
ATOM 2184 N N . LYS A 1 279 ? -27.336 -1.496 8.482 1.00 83.44 279 LYS A N 1
ATOM 2185 C CA . LYS A 1 279 ? -25.893 -1.290 8.305 1.00 83.44 279 LYS A CA 1
ATOM 2186 C C . LYS A 1 279 ? -25.655 -0.304 7.168 1.00 83.44 279 LYS A C 1
ATOM 2188 O O . LYS A 1 279 ? -26.286 -0.387 6.119 1.00 83.44 279 LYS A O 1
ATOM 2193 N N . LEU A 1 280 ? -24.738 0.638 7.377 1.00 87.69 280 LEU A N 1
A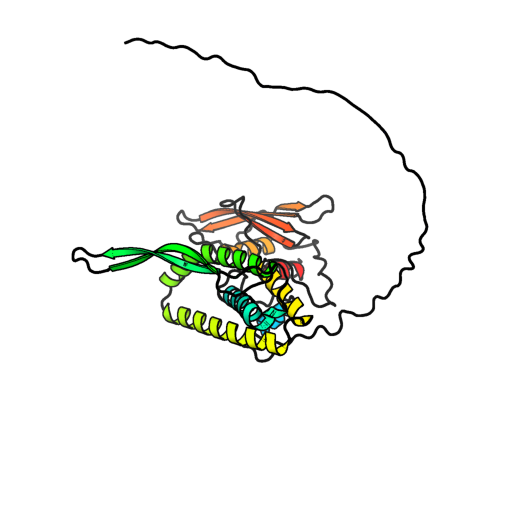TOM 2194 C CA . LEU A 1 280 ? -24.357 1.615 6.360 1.00 87.69 280 LEU A CA 1
ATOM 2195 C C . LEU A 1 280 ? -23.631 0.904 5.212 1.00 87.69 280 LEU A C 1
ATOM 2197 O O . LEU A 1 280 ? -22.610 0.259 5.444 1.00 87.69 280 LEU A O 1
ATOM 2201 N N . ILE A 1 281 ? -24.166 1.028 3.996 1.00 92.50 281 ILE A N 1
ATOM 2202 C CA . ILE A 1 281 ? -23.586 0.436 2.780 1.00 92.50 281 ILE A CA 1
ATOM 2203 C C . ILE A 1 281 ? -23.065 1.499 1.815 1.00 92.50 281 ILE A C 1
ATOM 2205 O O . ILE A 1 281 ? -22.155 1.230 1.034 1.00 92.50 281 ILE A O 1
ATOM 2209 N N . GLU A 1 282 ? -23.600 2.720 1.872 1.00 95.25 282 GLU A N 1
ATOM 2210 C CA . GLU A 1 282 ? -23.160 3.813 1.011 1.00 95.25 282 GLU A CA 1
ATOM 2211 C C . GLU A 1 282 ? -23.469 5.181 1.638 1.00 95.25 282 GLU A C 1
ATOM 2213 O O . GLU A 1 282 ? -24.492 5.362 2.300 1.00 95.25 282 GLU A O 1
ATOM 2218 N N . ILE A 1 283 ? -22.596 6.162 1.399 1.00 95.94 283 ILE A N 1
ATOM 2219 C CA . ILE A 1 283 ? -22.906 7.585 1.559 1.00 95.94 283 ILE A CA 1
ATOM 2220 C C . ILE A 1 283 ? -22.713 8.322 0.240 1.00 95.94 283 ILE A C 1
ATOM 2222 O O . ILE A 1 283 ? -21.787 8.043 -0.523 1.00 95.94 283 ILE A O 1
ATOM 2226 N N . ARG A 1 284 ? -23.571 9.304 -0.019 1.00 97.12 284 ARG A N 1
ATOM 2227 C CA . ARG A 1 284 ? -23.428 10.234 -1.143 1.00 97.12 284 ARG A CA 1
ATOM 2228 C C . ARG A 1 284 ? -23.252 11.632 -0.601 1.00 97.12 284 ARG A C 1
ATOM 2230 O O . ARG A 1 284 ? -23.993 12.028 0.289 1.00 97.12 284 ARG A O 1
ATOM 2237 N N . SER A 1 285 ? -22.298 12.372 -1.144 1.00 96.88 285 SER A N 1
ATOM 2238 C CA . SER A 1 285 ? -22.044 13.751 -0.743 1.00 96.88 285 SER A CA 1
ATOM 2239 C C . SER A 1 285 ? -21.688 14.616 -1.940 1.00 96.88 285 SER A C 1
ATOM 2241 O O . SER A 1 285 ? -21.191 14.129 -2.959 1.00 96.88 285 SER A O 1
ATOM 2243 N N . LYS A 1 286 ? -21.915 15.919 -1.806 1.00 97.06 286 LYS A N 1
ATOM 2244 C CA . LYS A 1 286 ? -21.422 16.943 -2.727 1.00 97.06 286 LYS A CA 1
ATOM 2245 C C . LYS A 1 286 ? -20.187 17.610 -2.146 1.00 97.06 286 LYS A C 1
ATOM 2247 O O . LYS A 1 286 ? -20.024 17.633 -0.928 1.00 97.06 286 LYS A O 1
ATOM 2252 N N . TYR A 1 287 ? -19.340 18.141 -3.016 1.00 96.00 287 TYR A N 1
ATOM 2253 C CA . TYR A 1 287 ? -18.170 18.925 -2.643 1.00 96.00 287 TYR A CA 1
ATOM 2254 C C . TYR A 1 287 ? -17.886 20.038 -3.643 1.00 96.00 287 TYR A C 1
ATOM 2256 O O . TYR A 1 287 ? -18.461 20.071 -4.730 1.00 96.00 287 TYR A O 1
ATOM 2264 N N . VAL A 1 288 ? -16.950 20.916 -3.296 1.00 96.44 288 VAL A N 1
ATOM 2265 C CA . VAL A 1 288 ? -16.451 21.980 -4.165 1.00 96.44 288 VAL A CA 1
ATOM 2266 C C . VAL A 1 288 ? -14.987 21.732 -4.512 1.00 96.44 288 VAL A C 1
ATOM 2268 O O . VAL A 1 288 ? -14.184 21.331 -3.668 1.00 96.44 288 VAL A O 1
ATOM 2271 N N . TYR A 1 289 ? -14.624 22.014 -5.759 1.00 94.06 289 TYR A N 1
ATOM 2272 C CA . TYR A 1 289 ? -13.238 22.055 -6.206 1.00 94.06 289 TYR A CA 1
ATOM 2273 C C . TYR A 1 289 ? -12.978 23.288 -7.080 1.00 94.06 289 TYR A C 1
ATOM 2275 O O . TYR A 1 289 ? -13.887 23.854 -7.684 1.00 94.06 289 TYR A O 1
ATOM 2283 N N . GLN A 1 290 ? -11.720 23.704 -7.140 1.00 92.19 290 GLN A N 1
ATOM 2284 C CA . GLN A 1 290 ? -11.211 24.736 -8.030 1.00 92.19 290 GLN A CA 1
ATOM 2285 C C . GLN A 1 290 ? -10.479 24.054 -9.189 1.00 92.19 290 GLN A C 1
ATOM 2287 O O . GLN A 1 290 ? -9.500 23.341 -8.963 1.00 92.19 290 GLN A O 1
ATOM 2292 N N . GLY A 1 291 ? -10.955 24.254 -10.413 1.00 86.44 291 GLY A N 1
ATOM 2293 C CA . GLY A 1 291 ? -10.310 23.781 -11.638 1.00 86.44 291 GLY A CA 1
ATOM 2294 C C . GLY A 1 291 ? -9.865 24.940 -12.529 1.00 86.44 291 GLY A C 1
ATOM 2295 O O . GLY A 1 291 ? -9.902 26.106 -12.133 1.00 86.44 291 GLY A O 1
ATOM 2296 N N . PHE A 1 292 ? -9.479 24.619 -13.764 1.00 78.56 292 PHE A N 1
ATOM 2297 C CA . PHE A 1 292 ? -9.051 25.611 -14.758 1.00 78.56 292 PHE A CA 1
ATOM 2298 C C . PHE A 1 292 ? -10.162 26.619 -15.112 1.00 78.56 292 PHE A C 1
ATOM 2300 O O . PHE A 1 292 ? -9.890 27.792 -15.336 1.00 78.56 292 PHE A O 1
ATOM 2307 N N . SER A 1 293 ? -11.424 26.180 -15.092 1.00 82.94 293 SER A N 1
ATOM 2308 C CA . SER A 1 293 ? -12.618 27.002 -15.334 1.00 82.94 293 SER A CA 1
ATOM 2309 C C . SER A 1 293 ? -13.156 27.705 -14.079 1.00 82.94 293 SER A C 1
ATOM 2311 O O . SER A 1 293 ? -14.281 28.200 -14.082 1.00 82.94 293 SER A O 1
ATOM 2313 N N . GLY A 1 294 ? -12.385 27.734 -12.987 1.00 90.00 294 GLY A N 1
ATOM 2314 C CA . GLY A 1 294 ? -12.792 28.335 -11.721 1.00 90.00 294 GLY A CA 1
ATOM 2315 C C . GLY A 1 294 ? -13.435 27.345 -10.746 1.00 90.00 294 GLY A C 1
ATOM 2316 O O . GLY A 1 294 ? -13.128 26.151 -10.740 1.00 90.00 294 GLY A O 1
ATOM 2317 N N . ARG A 1 295 ? -14.301 27.862 -9.870 1.00 94.06 295 ARG A N 1
ATOM 2318 C CA . ARG A 1 295 ? -14.965 27.086 -8.815 1.00 94.06 295 ARG A CA 1
ATOM 2319 C C . ARG A 1 295 ? -16.080 26.224 -9.404 1.00 94.06 295 ARG A C 1
ATOM 2321 O O . ARG A 1 295 ? -16.896 26.708 -10.182 1.00 94.06 295 ARG A O 1
ATOM 2328 N N . SER A 1 296 ? -16.144 24.954 -9.025 1.00 93.88 296 SER A N 1
ATOM 2329 C CA . SER A 1 296 ? -17.141 23.996 -9.514 1.00 93.88 296 SER A CA 1
ATOM 2330 C C . SER A 1 296 ? -17.574 23.024 -8.418 1.00 93.88 296 SER A C 1
ATOM 2332 O O . SER A 1 296 ? -16.901 22.876 -7.397 1.00 93.88 296 SER A O 1
ATOM 2334 N N . ASN A 1 297 ? -18.720 22.374 -8.627 1.00 94.25 297 ASN A N 1
ATOM 2335 C CA . ASN A 1 297 ? -19.263 21.374 -7.711 1.00 94.25 297 ASN A CA 1
ATOM 2336 C C . ASN A 1 297 ? -18.987 19.968 -8.242 1.00 94.25 297 ASN A C 1
ATOM 2338 O O . ASN A 1 297 ? -19.169 19.705 -9.428 1.00 94.25 297 ASN A O 1
ATOM 2342 N N . GLY A 1 298 ? -18.605 19.063 -7.350 1.00 94.25 298 GLY A N 1
ATOM 2343 C CA . GLY A 1 298 ? -18.499 17.635 -7.611 1.00 94.25 298 GLY A CA 1
ATOM 2344 C C . GLY A 1 298 ? -19.419 16.833 -6.698 1.00 94.25 298 GLY A C 1
ATOM 2345 O O . GLY A 1 298 ? -20.041 17.358 -5.770 1.00 94.25 298 GLY A O 1
ATOM 2346 N N . SER A 1 299 ? -19.500 15.533 -6.958 1.00 95.75 299 SER A N 1
ATOM 2347 C CA . SER A 1 299 ? -20.132 14.589 -6.041 1.00 95.75 299 SER A CA 1
ATOM 2348 C C . SER A 1 299 ? -19.281 13.343 -5.881 1.00 95.75 299 SER A C 1
ATOM 2350 O O . SER A 1 299 ? -18.512 12.980 -6.774 1.00 95.75 299 SER A O 1
ATOM 2352 N N . VAL A 1 300 ? -19.396 12.731 -4.709 1.00 96.88 300 VAL A N 1
ATOM 2353 C CA . VAL A 1 300 ? -18.728 11.484 -4.364 1.00 96.88 300 VAL A CA 1
ATOM 2354 C C . VAL A 1 300 ? -19.753 10.505 -3.815 1.00 96.88 300 VAL A C 1
ATOM 2356 O O . VAL A 1 300 ? -20.635 10.862 -3.027 1.00 96.88 300 VAL A O 1
ATOM 2359 N N . ARG A 1 301 ? -19.618 9.254 -4.230 1.00 97.19 301 ARG A N 1
ATOM 2360 C CA . ARG A 1 301 ? -20.317 8.105 -3.670 1.00 97.19 301 ARG A CA 1
ATOM 2361 C C . ARG A 1 301 ? -19.285 7.241 -2.964 1.00 97.19 301 ARG A C 1
ATOM 2363 O O . ARG A 1 301 ? -18.335 6.796 -3.598 1.00 97.19 301 ARG A O 1
ATOM 2370 N N . ILE A 1 302 ? -19.436 7.041 -1.662 1.00 96.75 302 ILE A N 1
ATOM 2371 C CA . ILE A 1 302 ? -18.512 6.254 -0.842 1.00 96.75 302 ILE A CA 1
ATOM 2372 C C . ILE A 1 302 ? -19.243 5.000 -0.393 1.00 96.75 302 ILE A C 1
ATOM 2374 O O . ILE A 1 302 ? -20.281 5.084 0.254 1.00 96.75 302 ILE A O 1
ATOM 2378 N N . THR A 1 303 ? -18.712 3.844 -0.754 1.00 95.44 303 THR A N 1
ATOM 2379 C CA . THR A 1 303 ? -19.296 2.535 -0.436 1.00 95.44 303 THR A CA 1
ATOM 2380 C C . THR A 1 303 ? -18.626 1.925 0.782 1.00 95.44 303 THR A C 1
ATOM 2382 O O . THR A 1 303 ? -17.462 2.221 1.065 1.00 95.44 303 THR A O 1
ATOM 2385 N N . PHE A 1 304 ? -19.366 1.083 1.496 1.00 92.00 304 PHE A N 1
ATOM 2386 C CA . PHE A 1 304 ? -18.911 0.422 2.707 1.00 92.00 304 PHE A CA 1
ATOM 2387 C C . PHE A 1 304 ? -18.956 -1.094 2.538 1.00 92.00 304 PHE A C 1
ATOM 2389 O O . PHE A 1 304 ? -19.972 -1.652 2.127 1.00 92.00 304 PHE A O 1
ATOM 2396 N N . THR A 1 305 ? -17.877 -1.757 2.943 1.00 84.94 305 THR A N 1
ATOM 2397 C CA . THR A 1 305 ? -17.787 -3.218 3.034 1.00 84.94 305 THR A CA 1
ATOM 2398 C C . THR A 1 305 ? -17.521 -3.572 4.482 1.00 84.94 305 THR A C 1
ATOM 2400 O O . THR A 1 305 ? -16.648 -2.990 5.122 1.00 84.94 305 THR A O 1
ATOM 2403 N N . ASP A 1 306 ? -18.332 -4.465 5.041 1.00 78.19 306 ASP A N 1
ATOM 2404 C CA . ASP A 1 306 ? -18.297 -4.771 6.474 1.00 78.19 306 ASP A CA 1
ATOM 2405 C C . ASP A 1 306 ? -18.393 -3.549 7.388 1.00 78.19 306 ASP A C 1
ATOM 2407 O O . ASP A 1 306 ? -17.901 -3.545 8.511 1.00 78.19 306 ASP A O 1
ATOM 2411 N N . GLY A 1 307 ? -19.100 -2.526 6.896 1.00 80.88 307 GLY A N 1
ATOM 2412 C CA . GLY A 1 307 ? -19.348 -1.299 7.629 1.00 80.88 307 GLY A CA 1
ATOM 2413 C C . GLY A 1 307 ? -18.153 -0.351 7.670 1.00 80.88 307 GLY A C 1
ATOM 2414 O O . GLY A 1 307 ? -18.167 0.600 8.438 1.00 80.88 307 GLY A O 1
ATOM 2415 N N . LEU A 1 308 ? -17.137 -0.567 6.836 1.00 85.69 308 LEU A N 1
ATOM 2416 C CA . LEU A 1 308 ? -15.973 0.303 6.703 1.00 85.69 308 LEU A CA 1
ATOM 2417 C C . LEU A 1 308 ? -15.922 0.911 5.299 1.00 85.69 308 LEU A C 1
ATOM 2419 O O . LEU A 1 308 ? -16.223 0.191 4.346 1.00 85.69 308 LEU A O 1
ATOM 2423 N N . PRO A 1 309 ? -15.536 2.194 5.142 1.00 90.88 309 PRO A N 1
ATOM 2424 C CA . PRO A 1 309 ? -15.384 2.792 3.821 1.00 90.88 309 PRO A CA 1
ATOM 2425 C C . PRO A 1 309 ? -14.385 1.999 2.975 1.00 90.88 309 PRO A C 1
ATOM 2427 O O . PRO A 1 309 ? -13.296 1.671 3.448 1.00 90.88 309 PRO A O 1
ATOM 2430 N N . GLU A 1 310 ? -14.751 1.718 1.728 1.00 88.06 310 GLU A N 1
ATOM 2431 C CA . GLU A 1 310 ? -13.967 0.863 0.837 1.00 88.06 310 GLU A CA 1
ATOM 2432 C C . GLU A 1 310 ? -13.603 1.572 -0.468 1.00 88.06 310 GLU A C 1
ATOM 2434 O O . GLU A 1 310 ? -12.419 1.760 -0.753 1.00 88.06 310 GLU A O 1
ATOM 2439 N N . CYS A 1 311 ? -14.603 2.026 -1.226 1.00 90.50 311 CYS A N 1
ATOM 2440 C CA . CYS A 1 311 ? -14.400 2.719 -2.498 1.00 90.50 311 CYS A CA 1
ATOM 2441 C C . CYS A 1 311 ? -15.080 4.087 -2.506 1.00 90.50 311 CYS A C 1
ATOM 2443 O O . CYS A 1 311 ? -16.252 4.199 -2.143 1.00 90.50 311 CYS A O 1
ATOM 2445 N N . LEU A 1 312 ? -14.367 5.094 -3.004 1.00 95.12 312 LEU A N 1
ATOM 2446 C CA . LEU A 1 312 ? -14.874 6.394 -3.414 1.00 95.12 312 LEU A CA 1
ATOM 2447 C C . LEU A 1 312 ? -15.055 6.389 -4.937 1.00 95.12 312 LEU A C 1
ATOM 2449 O O . LEU A 1 312 ? -14.140 6.041 -5.682 1.00 95.12 312 LEU A O 1
ATOM 2453 N N . TYR A 1 313 ? -16.221 6.821 -5.395 1.00 93.62 313 TYR A N 1
ATOM 2454 C CA . TYR A 1 313 ? -16.547 7.019 -6.802 1.00 93.62 313 TYR A CA 1
ATOM 2455 C C . TYR A 1 313 ? -16.869 8.492 -7.005 1.00 93.62 313 TYR A C 1
ATOM 2457 O O . TYR A 1 313 ? -17.858 8.998 -6.468 1.00 93.62 313 TYR A O 1
ATOM 2465 N N . PHE A 1 314 ? -16.012 9.185 -7.742 1.00 94.00 314 PHE A N 1
ATOM 2466 C CA . PHE A 1 314 ? -16.188 10.600 -8.048 1.00 94.00 314 PHE A CA 1
ATOM 2467 C C . PHE A 1 314 ? -17.050 10.771 -9.299 1.00 94.00 314 PHE A C 1
ATOM 2469 O O . PHE A 1 314 ? -17.104 9.885 -10.146 1.00 94.00 314 PHE A O 1
ATOM 2476 N N . PHE A 1 315 ? -17.750 11.898 -9.412 1.00 91.50 315 PHE A N 1
ATOM 2477 C CA . PHE A 1 315 ? -18.676 12.159 -10.521 1.00 91.50 315 PHE A CA 1
ATOM 2478 C C . PHE A 1 315 ? -18.020 12.102 -11.914 1.00 91.50 315 PHE A C 1
ATOM 2480 O O . PHE A 1 315 ? -18.686 11.764 -12.887 1.00 91.50 315 PHE A O 1
ATOM 2487 N N . ASP A 1 316 ? -16.733 12.433 -12.001 1.00 87.12 316 ASP A N 1
ATOM 2488 C CA . ASP A 1 316 ? -15.902 12.394 -13.206 1.00 87.12 316 ASP A CA 1
ATOM 2489 C C . ASP A 1 316 ? -15.397 10.976 -13.529 1.00 87.12 316 ASP A C 1
ATOM 2491 O O . ASP A 1 316 ? -15.149 10.656 -14.689 1.00 87.12 316 ASP A O 1
ATOM 2495 N N . PHE A 1 317 ? -15.325 10.096 -12.526 1.00 85.69 317 PHE A N 1
ATOM 2496 C CA . PHE A 1 317 ? -14.982 8.679 -12.666 1.00 85.69 317 PHE A CA 1
ATOM 2497 C C . PHE A 1 317 ? -15.974 7.778 -11.903 1.00 85.69 317 PHE A C 1
ATOM 2499 O O . PHE A 1 317 ? -15.583 7.079 -10.962 1.00 85.69 317 PHE A O 1
ATOM 2506 N N . PRO A 1 318 ? -17.261 7.738 -12.302 1.00 87.25 318 PRO A N 1
ATOM 2507 C CA . PRO A 1 318 ? -18.324 7.124 -11.498 1.00 87.25 318 PRO A CA 1
ATOM 2508 C C . PRO A 1 318 ? -18.205 5.599 -11.371 1.00 87.25 318 PRO A C 1
ATOM 2510 O O . PRO A 1 318 ? -18.771 5.007 -10.450 1.00 87.25 318 PRO A O 1
ATOM 2513 N N . ASN A 1 319 ? -17.451 4.972 -12.278 1.00 85.19 319 ASN A N 1
ATOM 2514 C CA . ASN A 1 319 ? -17.262 3.524 -12.350 1.00 85.19 319 ASN A CA 1
ATOM 2515 C C . ASN A 1 319 ? -15.889 3.068 -11.828 1.00 85.19 319 ASN A C 1
ATOM 2517 O O . ASN A 1 319 ? -15.656 1.868 -11.708 1.00 85.19 319 ASN A O 1
ATOM 2521 N N . ALA A 1 320 ? -14.976 3.993 -11.511 1.00 81.88 320 ALA A N 1
ATOM 2522 C CA . ALA A 1 320 ? -13.648 3.648 -11.016 1.00 81.88 320 ALA A CA 1
ATOM 2523 C C . ALA A 1 320 ? -13.633 3.677 -9.485 1.00 81.88 320 ALA A C 1
ATOM 2525 O O . ALA A 1 320 ? -13.804 4.736 -8.883 1.00 81.88 320 ALA A O 1
ATOM 2526 N N . CYS A 1 321 ? -13.396 2.524 -8.852 1.00 83.25 321 CYS A N 1
ATOM 2527 C CA . CYS A 1 321 ? -13.178 2.480 -7.409 1.00 83.25 321 CYS A CA 1
ATOM 2528 C C . CYS A 1 321 ? -11.856 3.173 -7.073 1.00 83.25 321 CYS A C 1
ATOM 2530 O O . CYS A 1 321 ? -10.779 2.716 -7.465 1.00 83.25 321 CYS A O 1
ATOM 2532 N N . ARG A 1 322 ? -11.938 4.260 -6.310 1.00 86.56 322 ARG A N 1
ATOM 2533 C CA . ARG A 1 322 ? -10.787 4.854 -5.640 1.00 86.56 322 ARG A CA 1
ATOM 2534 C C . ARG A 1 322 ? -10.757 4.372 -4.200 1.00 86.56 322 ARG A C 1
ATOM 2536 O O . ARG A 1 322 ? -11.676 4.653 -3.438 1.00 86.56 322 ARG A O 1
ATOM 2543 N N . THR A 1 323 ? -9.728 3.616 -3.841 1.00 83.25 323 THR A N 1
ATOM 2544 C CA . THR A 1 323 ? -9.624 2.999 -2.513 1.00 83.25 323 THR A CA 1
ATOM 2545 C C . THR A 1 323 ? -9.676 4.063 -1.414 1.00 83.25 323 THR A C 1
ATOM 2547 O O . THR A 1 323 ? -8.963 5.063 -1.483 1.00 83.25 323 THR A O 1
ATOM 2550 N N . ALA A 1 324 ? -10.494 3.841 -0.385 1.00 87.06 324 ALA A N 1
ATOM 2551 C CA . ALA A 1 324 ? -10.522 4.697 0.794 1.00 87.06 324 ALA A CA 1
ATOM 2552 C C . ALA A 1 324 ? -9.172 4.671 1.527 1.00 87.06 324 ALA A C 1
ATOM 2554 O O . ALA A 1 324 ? -8.566 3.608 1.711 1.00 87.06 324 ALA A O 1
ATOM 2555 N N . ASN A 1 325 ? -8.717 5.845 1.971 1.00 84.81 325 ASN A N 1
ATOM 2556 C CA . ASN A 1 325 ? -7.483 5.973 2.737 1.00 84.81 325 ASN A CA 1
ATOM 2557 C C . ASN A 1 325 ? -7.588 5.166 4.043 1.00 84.81 325 ASN A C 1
ATOM 2559 O O . ASN A 1 325 ? -8.529 5.333 4.825 1.00 84.81 325 ASN A O 1
ATOM 2563 N N . ARG A 1 326 ? -6.616 4.282 4.294 1.00 75.94 326 ARG A N 1
ATOM 2564 C CA . ARG A 1 326 ? -6.726 3.292 5.376 1.00 75.94 326 ARG A CA 1
ATOM 2565 C C . ARG A 1 326 ? -6.501 3.881 6.757 1.00 75.94 326 ARG A C 1
ATOM 2567 O O . ARG A 1 326 ? -7.123 3.405 7.703 1.00 75.94 326 ARG A O 1
ATOM 2574 N N . LYS A 1 327 ? -5.715 4.952 6.870 1.00 75.00 327 LYS A N 1
ATOM 2575 C CA . LYS A 1 327 ? -5.590 5.707 8.119 1.00 75.00 327 LYS A CA 1
ATOM 2576 C C . LYS A 1 327 ? -6.941 6.284 8.531 1.00 75.00 327 LYS A C 1
ATOM 2578 O O . LYS A 1 327 ? -7.351 6.103 9.673 1.00 75.00 327 LYS A O 1
ATOM 2583 N N . ILE A 1 328 ? -7.672 6.885 7.594 1.00 84.62 328 ILE A N 1
ATOM 2584 C CA . ILE A 1 328 ? -9.016 7.423 7.848 1.00 84.62 328 ILE A CA 1
ATOM 2585 C C . ILE A 1 328 ? -10.017 6.302 8.152 1.00 84.62 328 ILE A C 1
ATOM 2587 O O . ILE A 1 328 ? -10.767 6.397 9.122 1.00 84.62 328 ILE A O 1
ATOM 2591 N N . VAL A 1 329 ? -10.001 5.204 7.388 1.00 83.69 329 VAL A N 1
ATOM 2592 C CA . VAL A 1 329 ? -10.866 4.035 7.646 1.00 83.69 329 VAL A CA 1
ATOM 2593 C C . VAL A 1 329 ? -10.625 3.453 9.038 1.00 83.69 329 VAL A C 1
ATOM 2595 O O . VAL A 1 329 ? -11.572 3.093 9.733 1.00 83.69 329 VAL A O 1
ATOM 2598 N N . ALA A 1 330 ? -9.372 3.373 9.472 1.00 73.88 330 ALA A N 1
ATOM 2599 C CA . ALA A 1 330 ? -9.037 2.824 10.773 1.00 73.88 330 ALA A CA 1
ATOM 2600 C C . ALA A 1 330 ? -9.316 3.818 11.919 1.00 73.88 330 ALA A C 1
ATOM 2602 O O . ALA A 1 330 ? -9.765 3.397 12.981 1.00 73.88 330 ALA A O 1
ATOM 2603 N N . GLN A 1 331 ? -9.186 5.132 11.700 1.00 78.12 331 GLN A N 1
ATOM 2604 C CA . GLN A 1 331 ? -9.701 6.156 12.623 1.00 78.12 331 GLN A CA 1
ATOM 2605 C C . GLN A 1 331 ? -11.230 6.085 12.762 1.00 78.12 331 GLN A C 1
ATOM 2607 O O . GLN A 1 331 ? -11.761 6.220 13.864 1.00 78.12 331 GLN A O 1
ATOM 2612 N N . TYR A 1 332 ? -11.939 5.839 11.660 1.00 84.44 332 TYR A N 1
ATOM 2613 C CA . TYR A 1 332 ? -13.378 5.586 11.654 1.00 84.44 332 TYR A CA 1
ATOM 2614 C C . TYR A 1 332 ? -13.740 4.330 12.448 1.00 84.44 332 TYR A C 1
ATOM 2616 O O . TYR A 1 332 ? -14.580 4.399 13.346 1.00 84.44 332 TYR A O 1
ATOM 2624 N N . ALA A 1 333 ? -13.037 3.221 12.212 1.00 79.00 333 ALA A N 1
ATOM 2625 C CA . ALA A 1 333 ? -13.199 1.994 12.988 1.00 79.00 333 ALA A CA 1
ATOM 2626 C C . ALA A 1 333 ? -12.899 2.198 14.486 1.00 79.00 333 ALA A C 1
ATOM 2628 O O . ALA A 1 333 ? -13.576 1.623 15.336 1.00 79.00 333 ALA A O 1
ATOM 2629 N N . GLY A 1 334 ? -11.908 3.036 14.802 1.00 71.44 334 GLY A N 1
ATOM 2630 C CA . GLY A 1 334 ? -11.487 3.385 16.160 1.00 71.44 334 GLY A CA 1
ATOM 2631 C C . GLY A 1 334 ? -12.400 4.373 16.892 1.00 71.44 334 GLY A C 1
ATOM 2632 O O . GLY A 1 334 ? -12.150 4.660 18.057 1.00 71.44 334 GLY A O 1
ATOM 2633 N N . GLY A 1 335 ? -13.457 4.879 16.247 1.00 78.69 335 GLY A N 1
ATOM 2634 C CA . GLY A 1 335 ? -14.435 5.771 16.875 1.00 78.69 335 GLY A CA 1
ATOM 2635 C C . GLY A 1 335 ? -14.105 7.264 16.802 1.00 78.69 335 GLY A C 1
ATOM 2636 O O . GLY A 1 335 ? -14.872 8.067 17.321 1.00 78.69 335 GLY A O 1
ATOM 2637 N N . ASN A 1 336 ? -13.055 7.681 16.087 1.00 82.25 336 ASN A N 1
ATOM 2638 C CA . ASN A 1 336 ? -12.634 9.094 15.984 1.00 82.25 336 ASN A CA 1
ATOM 2639 C C . ASN A 1 336 ? -13.625 9.999 15.221 1.00 82.25 336 ASN A C 1
ATOM 2641 O O . ASN A 1 336 ? -13.386 11.199 15.030 1.00 82.25 336 ASN A O 1
ATOM 2645 N N . TYR A 1 337 ? -14.705 9.406 14.722 1.00 87.44 337 TYR A N 1
ATOM 2646 C CA . TYR A 1 337 ? -15.789 10.069 14.017 1.00 87.44 337 TYR A CA 1
ATOM 2647 C C . TYR A 1 337 ? -17.113 9.965 14.777 1.00 87.44 337 TYR A C 1
ATOM 2649 O O . TYR A 1 337 ? -18.117 10.440 14.262 1.00 87.44 337 TYR A O 1
ATOM 2657 N N . GLN A 1 338 ? -17.147 9.403 15.987 1.00 86.06 338 GLN A N 1
ATOM 2658 C CA . GLN A 1 338 ? -18.337 9.471 16.836 1.00 86.06 338 GLN A CA 1
ATOM 2659 C C . GLN A 1 338 ? -18.634 10.934 17.202 1.00 86.06 338 GLN A C 1
ATOM 2661 O O . GLN A 1 338 ? -17.710 11.727 17.401 1.00 86.06 338 GLN A O 1
ATOM 2666 N N . LYS A 1 339 ? -19.918 11.297 17.205 1.00 77.94 339 LYS A N 1
ATOM 2667 C CA . LYS A 1 339 ? -20.406 12.610 17.645 1.00 77.94 339 LYS A CA 1
ATOM 2668 C C . LYS A 1 339 ? -20.597 12.668 19.149 1.00 77.94 339 LYS A C 1
ATOM 2670 O O . LYS A 1 339 ? -21.061 11.647 19.711 1.00 77.94 339 LYS A O 1
#